Protein AF-A0A4Y5SVW3-F1 (afdb_monomer_lite)

Secondary structure (DSSP, 8-state):
--S-HHHHHHHHHHT-S-S---EEE--TTS-EEEEEETTTEEEEEEHHHHTTT--TTS--EEEETTS-TT--TTT-TT---HHHHHHHHTSTTPPB-SS--TTSS-B-HHHHHHHHHHHTT------EEHHHH-S-GGGS-HHHHHHHHTSTTTTT-SSHHHHHHHTGGG-EE--HHHHHHTS-EEEEE-

Organism: NCBI:txid2560053

Foldseek 3Di:
DDDAVVLVLVCQFLVHPASFAWQWFADPVAIKTFFQDQVQGTAMDHPCVVCPPPDQSNDFDKDFPVQDPPDDCVPCVHPRGQLVCCSPVPLGRFHDDLQQDPPPSGDHRQRSSQVSCVSSVHHLAFFDFQCVSPVDLVSRDPVNNVSQCPHPQNPPPPDSRRSCVPPRSRRGHGDPCSSVVSVRIDIPGD

Sequence (190 aa):
MTVNDSDEMVKRTLSLQWASVGILRPSSGGPRVVFVDMDSGVTEDMLDAYIEGLSRDEYAVYRPIHLNPNYNPNTDVMTAGPMAKFALSIVYGAPQDTQFLFGNGAFYSAELAYESALNAGIVLGSPVRLVTLLNSPQNLDPQFRQLLEAHRYCEYEVSFDSCWEGQVENLSIVTTDSLISSGALAKVYP

Radius of gyration: 17.11 Å; chains: 1; bounding box: 45×32×48 Å

Structure (mmCIF, N/CA/C/O backbone):
data_AF-A0A4Y5SVW3-F1
#
_entry.id   AF-A0A4Y5SVW3-F1
#
loop_
_atom_site.group_PDB
_atom_site.id
_atom_site.type_symbol
_atom_site.label_atom_id
_atom_site.label_alt_id
_atom_site.label_comp_id
_atom_site.label_asym_id
_atom_site.label_entity_id
_atom_site.label_seq_id
_atom_site.pdbx_PDB_ins_code
_atom_site.Cartn_x
_atom_site.Cartn_y
_atom_site.Cartn_z
_atom_site.occupancy
_atom_site.B_iso_or_equiv
_atom_site.auth_seq_id
_atom_site.auth_comp_id
_atom_site.auth_asym_id
_atom_site.auth_atom_id
_atom_site.pdbx_PDB_model_num
ATOM 1 N N . MET A 1 1 ? 14.551 -10.995 7.759 1.00 37.69 1 MET A N 1
ATOM 2 C CA . MET A 1 1 ? 13.661 -9.936 8.290 1.00 37.69 1 MET A CA 1
ATOM 3 C C . MET A 1 1 ? 12.258 -10.291 7.823 1.00 37.69 1 MET A C 1
ATOM 5 O O . MET A 1 1 ? 12.075 -10.441 6.627 1.00 37.69 1 MET A O 1
ATOM 9 N N . THR A 1 2 ? 11.333 -10.616 8.727 1.00 44.62 2 THR A N 1
ATOM 10 C CA . THR A 1 2 ? 9.963 -11.019 8.359 1.00 44.62 2 THR A CA 1
ATOM 11 C C . THR A 1 2 ? 9.194 -9.827 7.796 1.00 44.62 2 THR A C 1
ATOM 13 O O . THR A 1 2 ? 9.423 -8.696 8.222 1.00 44.62 2 THR A O 1
ATOM 16 N N . VAL A 1 3 ? 8.296 -10.083 6.838 1.00 57.09 3 VAL A N 1
ATOM 17 C CA . VAL A 1 3 ? 7.262 -9.127 6.409 1.00 57.09 3 VAL A CA 1
ATOM 18 C C . VAL A 1 3 ? 6.667 -8.466 7.653 1.00 57.09 3 VAL A C 1
ATOM 20 O O . VAL A 1 3 ? 6.369 -9.164 8.619 1.00 57.09 3 VAL A O 1
ATOM 23 N N . ASN A 1 4 ? 6.556 -7.136 7.628 1.00 72.75 4 ASN A N 1
ATOM 24 C CA . ASN A 1 4 ? 6.036 -6.313 8.717 1.00 72.75 4 ASN A CA 1
ATOM 25 C C . ASN A 1 4 ? 4.799 -6.984 9.350 1.00 72.75 4 ASN A C 1
ATOM 27 O O . ASN A 1 4 ? 3.800 -7.204 8.662 1.00 72.75 4 ASN A O 1
ATOM 31 N N . ASP A 1 5 ? 4.860 -7.317 10.645 1.00 80.88 5 ASP A N 1
ATOM 32 C CA . ASP A 1 5 ? 3.780 -8.031 11.348 1.00 80.88 5 ASP A CA 1
ATOM 33 C C . ASP A 1 5 ? 2.434 -7.294 11.214 1.00 80.88 5 ASP A C 1
ATOM 35 O O . ASP A 1 5 ? 1.369 -7.920 11.170 1.00 80.88 5 ASP A O 1
ATOM 39 N N . SER A 1 6 ? 2.486 -5.964 11.073 1.00 81.75 6 SER A N 1
ATOM 40 C CA . SER A 1 6 ? 1.318 -5.116 10.826 1.00 81.75 6 SER A CA 1
ATOM 41 C C . SER A 1 6 ? 0.678 -5.393 9.461 1.00 81.75 6 SER A C 1
ATOM 43 O O . SER A 1 6 ? -0.544 -5.476 9.364 1.00 81.75 6 SER A O 1
ATOM 45 N N . ASP A 1 7 ? 1.478 -5.577 8.409 1.00 88.50 7 ASP A N 1
ATOM 46 C CA . ASP A 1 7 ? 0.988 -5.883 7.059 1.00 88.50 7 ASP A CA 1
ATOM 47 C C . ASP A 1 7 ? 0.361 -7.291 7.006 1.00 88.50 7 ASP A C 1
ATOM 49 O O . ASP A 1 7 ? -0.694 -7.494 6.402 1.00 88.50 7 ASP A O 1
ATOM 53 N N . GLU A 1 8 ? 0.953 -8.274 7.694 1.00 89.94 8 GLU A N 1
ATOM 54 C CA . GLU A 1 8 ? 0.377 -9.624 7.804 1.00 89.94 8 GLU A CA 1
ATOM 55 C C . GLU A 1 8 ? -0.936 -9.634 8.600 1.00 89.94 8 GLU A C 1
ATOM 57 O O . GLU A 1 8 ? -1.880 -10.357 8.271 1.00 89.94 8 GLU A O 1
ATOM 62 N N . MET A 1 9 ? -1.035 -8.807 9.638 1.00 89.56 9 MET A N 1
ATOM 63 C CA . MET A 1 9 ? -2.283 -8.584 10.366 1.00 89.56 9 MET A CA 1
ATOM 64 C C . MET A 1 9 ? -3.365 -7.972 9.460 1.00 89.56 9 MET A C 1
ATOM 66 O O . MET A 1 9 ? -4.505 -8.452 9.460 1.00 89.56 9 MET A O 1
ATOM 70 N N . VAL A 1 10 ? -3.023 -6.960 8.653 1.00 90.31 10 VAL A N 1
ATOM 71 C CA . VAL A 1 10 ? -3.938 -6.362 7.665 1.00 90.31 10 VAL A CA 1
ATOM 72 C C . VAL A 1 10 ? -4.395 -7.414 6.654 1.00 90.31 10 VAL A C 1
ATOM 74 O O . VAL A 1 10 ? -5.595 -7.536 6.402 1.00 90.31 10 VAL A O 1
ATOM 77 N N . LYS A 1 11 ? -3.472 -8.235 6.136 1.00 92.25 11 LYS A N 1
ATOM 78 C CA . LYS A 1 11 ? -3.785 -9.341 5.220 1.00 92.25 11 LYS A CA 1
ATOM 79 C C . LYS A 1 11 ? -4.830 -10.286 5.790 1.00 92.25 11 LYS A C 1
ATOM 81 O O . LYS A 1 11 ? -5.829 -10.552 5.127 1.00 92.25 11 LYS A O 1
ATOM 86 N N . ARG A 1 12 ? -4.607 -10.797 7.006 1.00 90.81 12 ARG A N 1
ATOM 87 C CA . ARG A 1 12 ? -5.532 -11.737 7.658 1.00 90.81 12 ARG A CA 1
ATOM 88 C C . ARG A 1 12 ? -6.898 -11.106 7.886 1.00 90.81 12 ARG A C 1
ATOM 90 O O . ARG A 1 12 ? -7.911 -11.733 7.595 1.00 90.81 12 ARG A O 1
ATOM 97 N N . THR A 1 13 ? -6.916 -9.866 8.369 1.00 89.50 13 THR A N 1
ATOM 98 C CA . THR A 1 13 ? -8.156 -9.165 8.713 1.00 89.50 13 THR A CA 1
ATOM 99 C C . THR A 1 13 ? -9.001 -8.871 7.480 1.00 89.50 13 THR A C 1
ATOM 101 O O . THR A 1 13 ? -10.199 -9.133 7.470 1.00 89.50 13 THR A O 1
ATOM 104 N N . LEU A 1 14 ? -8.374 -8.363 6.420 1.00 91.44 14 LEU A N 1
ATOM 105 C CA . LEU A 1 14 ? -9.060 -7.950 5.195 1.00 91.44 14 LEU A CA 1
ATOM 106 C C . LEU A 1 14 ? -9.125 -9.070 4.144 1.00 91.44 14 LEU A C 1
ATOM 108 O O . LEU A 1 14 ? -9.574 -8.830 3.027 1.00 91.44 14 LEU A O 1
ATOM 112 N N . SER A 1 15 ? -8.694 -10.288 4.496 1.00 90.94 15 SER A N 1
ATOM 113 C CA . SER A 1 15 ? -8.633 -11.457 3.604 1.00 90.94 15 SER A CA 1
ATOM 114 C C . SER A 1 15 ? -7.882 -11.192 2.290 1.00 90.94 15 SER A C 1
ATOM 116 O O . SER A 1 15 ? -8.300 -11.657 1.231 1.00 90.94 15 SER A O 1
ATOM 118 N N . LEU A 1 16 ? -6.776 -10.443 2.357 1.00 92.62 16 LEU A N 1
ATOM 119 C CA . LEU A 1 16 ? -5.998 -10.056 1.176 1.00 92.62 16 LEU A CA 1
ATOM 120 C C . LEU A 1 16 ? -5.140 -11.213 0.661 1.00 92.62 16 LEU A C 1
ATOM 122 O O . LEU A 1 16 ? -4.673 -12.062 1.429 1.00 92.62 16 LEU A O 1
ATOM 126 N N . GLN A 1 17 ? -4.836 -11.197 -0.636 1.00 92.69 17 GLN A N 1
ATOM 127 C CA . GLN A 1 17 ? -3.879 -12.147 -1.202 1.00 92.69 17 GLN A CA 1
ATOM 128 C C . GLN A 1 17 ? -2.439 -11.840 -0.755 1.00 92.69 17 GLN A C 1
ATOM 130 O O . GLN A 1 17 ? -1.682 -12.751 -0.407 1.00 92.69 17 GLN A O 1
ATOM 135 N N . TRP A 1 18 ? -2.059 -10.560 -0.745 1.00 93.94 18 TRP A N 1
ATOM 136 C CA . TRP A 1 18 ? -0.695 -10.100 -0.465 1.00 93.94 18 TRP A CA 1
ATOM 137 C C . TRP A 1 18 ? -0.666 -9.199 0.766 1.00 93.94 18 TRP A C 1
ATOM 139 O O . TRP A 1 18 ? -1.505 -8.309 0.887 1.00 93.94 18 TRP A O 1
ATOM 149 N N . ALA A 1 19 ? 0.306 -9.412 1.657 1.00 92.88 19 ALA A N 1
ATOM 150 C CA . ALA A 1 19 ? 0.413 -8.647 2.899 1.00 92.88 19 ALA A CA 1
ATOM 151 C C . ALA A 1 19 ? 0.985 -7.257 2.674 1.00 92.88 19 ALA A C 1
ATOM 153 O O . ALA A 1 19 ? 0.387 -6.264 3.070 1.00 92.88 19 ALA A O 1
ATOM 154 N N . SER A 1 20 ? 2.126 -7.202 1.999 1.00 94.06 20 SER A N 1
ATOM 155 C CA . SER A 1 20 ? 2.888 -5.978 1.815 1.00 94.06 20 SER A CA 1
ATOM 156 C C . SER A 1 20 ? 3.165 -5.733 0.339 1.00 94.06 20 SER A C 1
ATOM 158 O O . SER A 1 20 ? 3.044 -6.625 -0.508 1.00 94.06 20 SER A O 1
ATOM 160 N N . VAL A 1 21 ? 3.544 -4.501 0.032 1.00 95.88 21 VAL A N 1
ATOM 161 C CA . VAL A 1 21 ? 3.973 -4.078 -1.296 1.00 95.88 21 VAL A CA 1
ATOM 162 C C . VAL A 1 21 ? 5.123 -3.090 -1.162 1.00 95.88 21 VAL A C 1
ATOM 164 O O . VAL A 1 21 ? 5.135 -2.231 -0.283 1.00 95.88 21 VAL A O 1
ATOM 167 N N . GLY A 1 22 ? 6.085 -3.212 -2.072 1.00 96.31 22 GLY A N 1
ATOM 168 C CA . GLY A 1 22 ? 7.194 -2.284 -2.220 1.00 96.31 22 GLY A CA 1
ATOM 169 C C . GLY A 1 22 ? 7.396 -1.883 -3.679 1.00 96.31 22 GLY A C 1
ATOM 170 O O . GLY A 1 22 ? 6.903 -2.526 -4.610 1.00 96.31 22 GLY A O 1
ATOM 171 N N . ILE A 1 23 ? 8.132 -0.797 -3.886 1.00 96.94 23 ILE A N 1
ATOM 172 C CA . ILE A 1 23 ? 8.411 -0.219 -5.198 1.00 96.94 23 ILE A CA 1
ATOM 173 C C . ILE A 1 23 ? 9.804 -0.654 -5.638 1.00 96.94 23 ILE A C 1
ATOM 175 O O . ILE A 1 23 ? 10.815 -0.238 -5.070 1.00 96.94 23 ILE A O 1
ATOM 179 N N . LEU A 1 24 ? 9.857 -1.480 -6.681 1.00 94.69 24 LEU A N 1
ATOM 180 C CA . LEU A 1 24 ? 11.109 -1.955 -7.258 1.00 94.69 24 LEU A CA 1
ATOM 181 C C . LEU A 1 24 ? 11.799 -0.847 -8.067 1.00 94.69 24 LEU A C 1
ATOM 183 O O . LEU A 1 24 ? 11.176 -0.218 -8.926 1.00 94.69 24 LEU A O 1
ATOM 187 N N . ARG A 1 25 ? 13.106 -0.666 -7.859 1.00 91.94 25 ARG A N 1
ATOM 188 C CA . ARG A 1 25 ? 13.953 0.241 -8.645 1.00 91.94 25 ARG A CA 1
ATOM 189 C C . ARG A 1 25 ? 15.292 -0.401 -9.032 1.00 91.94 25 ARG A C 1
ATOM 191 O O . ARG A 1 25 ? 15.826 -1.215 -8.274 1.00 91.94 25 ARG A O 1
ATOM 198 N N . PRO A 1 26 ? 15.896 -0.005 -10.165 1.00 88.88 26 PRO A N 1
ATOM 199 C CA . PRO A 1 26 ? 17.279 -0.363 -10.469 1.00 88.88 26 PRO A CA 1
ATOM 200 C C . PRO A 1 26 ? 18.270 0.367 -9.539 1.00 88.88 26 PRO A C 1
ATOM 202 O O . PRO A 1 26 ? 17.999 1.470 -9.054 1.00 88.88 26 PRO A O 1
ATOM 205 N N . SER A 1 27 ? 19.431 -0.246 -9.290 1.00 86.69 27 SER A N 1
ATOM 206 C CA . SER A 1 27 ? 20.571 0.340 -8.566 1.00 86.69 27 SER A CA 1
ATOM 207 C C . SER A 1 27 ? 21.890 -0.274 -9.052 1.00 86.69 27 SER A C 1
ATOM 209 O O . SER A 1 27 ? 21.895 -1.376 -9.598 1.00 86.69 27 SER A O 1
ATOM 211 N N . SER A 1 28 ? 23.025 0.393 -8.815 1.00 77.75 28 SER A N 1
ATOM 212 C CA . SER A 1 28 ? 24.353 -0.070 -9.267 1.00 77.75 28 SER A CA 1
ATOM 213 C C . SER A 1 28 ? 24.839 -1.356 -8.587 1.00 77.75 28 SER A C 1
ATOM 215 O O . SER A 1 28 ? 25.730 -2.014 -9.112 1.00 77.75 28 SER A O 1
ATOM 217 N N . GLY A 1 29 ? 24.265 -1.712 -7.434 1.00 81.31 29 GLY A N 1
ATOM 218 C CA . GLY A 1 29 ? 24.563 -2.941 -6.689 1.00 81.31 29 GLY A CA 1
ATOM 219 C C . GLY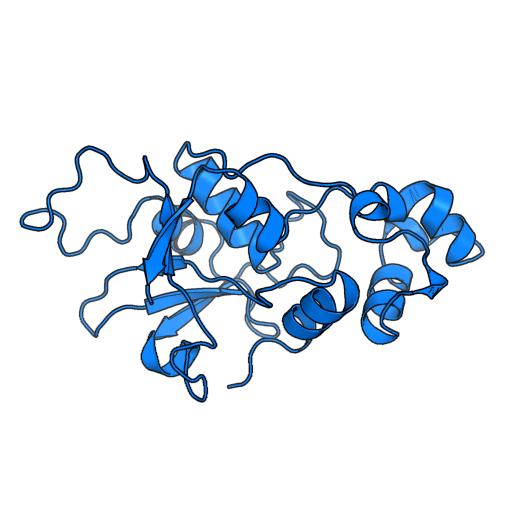 A 1 29 ? 23.554 -4.076 -6.891 1.00 81.31 29 GLY A C 1
ATOM 220 O O . GLY A 1 29 ? 23.695 -5.103 -6.241 1.00 81.31 29 GLY A O 1
ATOM 221 N N . GLY A 1 30 ? 22.543 -3.895 -7.750 1.00 85.88 30 GLY A N 1
ATOM 222 C CA . GLY A 1 30 ? 21.397 -4.802 -7.905 1.00 85.88 30 GLY A CA 1
ATOM 223 C C . GLY A 1 30 ? 20.057 -4.096 -7.650 1.00 85.88 30 GLY A C 1
ATOM 224 O O . GLY A 1 30 ? 20.044 -2.939 -7.226 1.00 85.88 30 GLY A O 1
ATOM 225 N N . PRO A 1 31 ? 18.913 -4.731 -7.951 1.00 92.06 31 PRO A N 1
ATOM 226 C CA . PRO A 1 31 ? 17.608 -4.119 -7.719 1.00 92.06 31 PRO A CA 1
ATOM 227 C C . PRO A 1 31 ? 17.368 -3.867 -6.226 1.00 92.06 31 PRO A C 1
ATOM 229 O O . PRO A 1 31 ? 17.759 -4.666 -5.375 1.00 92.06 31 PRO A O 1
ATOM 232 N N . ARG A 1 32 ? 16.702 -2.753 -5.918 1.00 94.88 32 ARG A N 1
ATOM 233 C CA . ARG A 1 32 ? 16.292 -2.388 -4.557 1.00 94.88 32 ARG A CA 1
ATOM 234 C C . ARG A 1 32 ? 14.790 -2.197 -4.488 1.00 94.88 32 ARG A C 1
ATOM 236 O O . ARG A 1 32 ? 14.162 -1.864 -5.495 1.00 94.88 32 ARG A O 1
ATOM 243 N N . VAL A 1 33 ? 14.237 -2.392 -3.304 1.00 96.50 33 VAL A N 1
ATOM 244 C CA . VAL A 1 33 ? 12.820 -2.201 -3.018 1.00 96.50 33 VAL A CA 1
ATOM 245 C C . VAL A 1 33 ? 12.690 -1.056 -2.031 1.00 96.50 33 VAL A C 1
ATOM 247 O O . VAL A 1 33 ? 13.356 -1.057 -1.000 1.00 96.50 33 VAL A O 1
ATOM 250 N N . VAL A 1 34 ? 11.855 -0.076 -2.368 1.00 97.12 34 VAL A N 1
ATOM 251 C CA . VAL A 1 34 ? 11.442 0.994 -1.454 1.00 97.12 34 VAL A CA 1
ATOM 252 C C . VAL A 1 34 ? 10.128 0.570 -0.806 1.00 97.12 34 VAL A C 1
ATOM 254 O O . VAL A 1 34 ? 9.188 0.229 -1.523 1.00 97.12 34 VAL A O 1
ATOM 257 N N . PHE A 1 35 ? 10.060 0.545 0.518 1.00 96.81 35 PHE A N 1
ATOM 258 C CA . PHE A 1 35 ? 8.924 0.004 1.271 1.00 96.81 35 PHE A CA 1
ATOM 259 C C . PHE A 1 35 ? 8.743 0.746 2.597 1.00 96.81 35 PHE A C 1
ATOM 261 O O . PHE A 1 35 ? 9.553 1.603 2.948 1.00 96.81 35 PHE A O 1
ATOM 268 N N . VAL A 1 36 ? 7.672 0.422 3.321 1.00 96.50 36 VAL A N 1
ATOM 269 C CA . VAL A 1 36 ? 7.418 0.939 4.669 1.00 96.50 36 VAL A CA 1
ATOM 270 C C . VAL A 1 36 ? 7.843 -0.104 5.700 1.00 96.50 36 VAL A C 1
ATOM 272 O O . VAL A 1 36 ? 7.251 -1.179 5.789 1.00 96.50 36 VAL A O 1
ATOM 275 N N . ASP A 1 37 ? 8.858 0.231 6.484 1.00 93.25 37 ASP A N 1
ATOM 276 C CA . ASP A 1 37 ? 9.315 -0.520 7.650 1.00 93.25 37 ASP A CA 1
ATOM 277 C C . ASP A 1 37 ? 8.639 -0.014 8.935 1.00 93.25 37 ASP A C 1
ATOM 279 O O . ASP A 1 37 ? 8.297 1.168 9.028 1.00 93.25 37 ASP A O 1
ATOM 283 N N . MET A 1 38 ? 8.463 -0.886 9.936 1.00 89.00 38 MET A N 1
ATOM 284 C CA . MET A 1 38 ? 7.831 -0.491 11.205 1.00 89.00 38 MET A CA 1
ATOM 285 C C . MET A 1 38 ? 8.662 0.517 11.991 1.00 89.00 38 MET A C 1
ATOM 287 O O . MET A 1 38 ? 8.126 1.480 12.538 1.00 89.00 38 MET A O 1
ATOM 291 N N . ASP A 1 39 ? 9.972 0.290 12.050 1.00 89.75 39 ASP A N 1
ATOM 292 C CA . ASP A 1 39 ? 10.869 1.066 12.901 1.00 89.75 39 ASP A CA 1
ATOM 293 C C . ASP A 1 39 ? 11.405 2.294 12.160 1.00 89.75 39 ASP A C 1
ATOM 295 O O . ASP A 1 39 ? 11.553 3.376 12.730 1.00 89.75 39 ASP A O 1
ATOM 299 N N . SER A 1 40 ? 11.695 2.125 10.871 1.00 92.00 40 SER A N 1
ATOM 300 C CA . SER A 1 40 ? 12.380 3.123 10.047 1.00 92.00 40 SER A CA 1
ATOM 301 C C . SER A 1 40 ? 11.435 3.947 9.170 1.00 92.00 40 SER A C 1
ATOM 303 O O . SER A 1 40 ? 11.875 4.927 8.567 1.00 92.00 40 SER A O 1
ATOM 305 N N . GLY A 1 41 ? 10.159 3.560 9.066 1.00 95.31 41 GLY A N 1
ATOM 306 C CA . GLY A 1 41 ? 9.219 4.166 8.129 1.00 95.31 41 GLY A CA 1
ATOM 307 C C . GLY A 1 41 ? 9.584 3.868 6.671 1.00 95.31 41 GLY A C 1
ATOM 308 O O . GLY A 1 41 ? 10.061 2.782 6.343 1.00 95.31 41 GLY A O 1
ATOM 309 N N . VAL A 1 42 ? 9.366 4.822 5.766 1.00 97.44 42 VAL A N 1
ATOM 310 C CA . VAL A 1 42 ? 9.718 4.681 4.346 1.00 97.44 42 VAL A CA 1
ATOM 311 C C . VAL A 1 42 ? 11.235 4.539 4.194 1.00 97.44 42 VAL A C 1
ATOM 313 O O . VAL A 1 42 ? 11.988 5.486 4.419 1.00 97.44 42 VAL A O 1
ATOM 316 N N . THR A 1 43 ? 11.685 3.366 3.759 1.00 96.56 43 THR A N 1
ATOM 317 C CA . THR A 1 43 ? 13.102 3.002 3.646 1.00 96.56 43 THR A CA 1
ATOM 318 C C . THR A 1 43 ? 13.366 2.174 2.384 1.00 96.56 43 THR A C 1
ATOM 320 O O . THR A 1 43 ? 12.463 1.936 1.579 1.00 96.56 43 THR A O 1
ATOM 323 N N . GLU A 1 44 ? 14.614 1.750 2.171 1.00 95.69 44 GLU A N 1
ATOM 324 C CA . GLU A 1 44 ? 14.980 0.870 1.061 1.00 95.69 44 GLU A CA 1
ATOM 325 C C . GLU A 1 44 ? 15.969 -0.238 1.432 1.00 95.69 44 GLU A C 1
ATOM 327 O O . GLU A 1 44 ? 16.949 -0.022 2.147 1.00 95.69 44 GLU A O 1
ATOM 332 N N . ASP A 1 45 ? 15.800 -1.405 0.812 1.00 95.12 45 ASP A N 1
ATOM 333 C CA . ASP A 1 45 ? 16.741 -2.521 0.931 1.00 95.12 45 ASP A CA 1
ATOM 334 C C . ASP A 1 45 ? 17.007 -3.191 -0.426 1.00 95.12 45 ASP A C 1
ATOM 336 O O . ASP A 1 45 ? 16.343 -2.914 -1.430 1.00 95.12 45 ASP A O 1
ATOM 340 N N . MET A 1 46 ? 18.037 -4.029 -0.487 1.00 95.25 46 MET A N 1
ATOM 341 C CA . MET A 1 46 ? 18.305 -4.926 -1.606 1.00 95.25 46 MET A CA 1
ATOM 342 C C . MET A 1 46 ? 17.129 -5.882 -1.801 1.00 95.25 46 MET A C 1
ATOM 344 O O . MET A 1 46 ? 16.589 -6.399 -0.827 1.00 95.25 46 MET A O 1
ATOM 348 N N . LEU A 1 47 ? 16.759 -6.159 -3.058 1.00 94.31 47 LEU A N 1
ATOM 349 C CA . LEU A 1 47 ? 15.654 -7.075 -3.360 1.00 94.31 47 LEU A CA 1
ATOM 350 C C . LEU A 1 47 ? 15.828 -8.424 -2.653 1.00 94.31 47 LEU A C 1
ATOM 352 O O . LEU A 1 47 ? 14.880 -8.897 -2.044 1.00 94.31 47 LEU A O 1
ATOM 356 N N . ASP A 1 48 ? 17.036 -8.992 -2.696 1.00 93.19 48 ASP A N 1
ATOM 357 C CA . ASP A 1 48 ? 17.337 -10.299 -2.099 1.00 93.19 48 ASP A CA 1
ATOM 358 C C . ASP A 1 48 ? 17.121 -10.321 -0.579 1.00 93.19 48 ASP A C 1
ATOM 360 O O . ASP A 1 48 ? 16.704 -11.342 -0.042 1.00 93.19 48 ASP A O 1
ATOM 364 N N . ALA A 1 49 ? 17.371 -9.198 0.103 1.00 93.19 49 ALA A N 1
ATOM 365 C CA . ALA A 1 49 ? 17.105 -9.055 1.532 1.00 93.19 49 ALA A CA 1
ATOM 366 C C . ALA A 1 49 ? 15.604 -8.866 1.803 1.00 93.19 49 ALA A C 1
ATOM 368 O O . ALA A 1 49 ? 15.055 -9.489 2.708 1.00 93.19 49 ALA A O 1
ATOM 369 N N . TYR A 1 50 ? 14.921 -8.068 0.975 1.00 92.38 50 TYR A N 1
ATOM 370 C CA . TYR A 1 50 ? 13.483 -7.810 1.102 1.00 92.38 50 TYR A CA 1
ATOM 371 C C . TYR A 1 50 ? 12.624 -9.073 0.918 1.00 92.38 50 TYR A C 1
ATOM 373 O O . TYR A 1 50 ? 11.586 -9.206 1.558 1.00 92.38 50 TYR A O 1
ATOM 381 N N . ILE A 1 51 ? 13.048 -10.005 0.057 1.00 92.50 51 ILE A N 1
ATOM 382 C CA . ILE A 1 51 ? 12.338 -11.275 -0.190 1.00 92.50 51 ILE A CA 1
ATOM 383 C C . ILE A 1 51 ? 12.960 -12.469 0.544 1.00 92.50 51 ILE A C 1
ATOM 385 O O . ILE A 1 51 ? 12.604 -13.616 0.264 1.00 92.50 51 ILE A O 1
ATOM 389 N N . GLU A 1 52 ? 13.918 -12.234 1.441 1.00 92.62 52 GLU A N 1
ATOM 390 C CA . GLU A 1 52 ? 14.617 -13.306 2.144 1.00 92.62 52 GLU A CA 1
ATOM 391 C C . GLU A 1 52 ? 13.622 -14.207 2.895 1.00 92.62 52 GLU A C 1
ATOM 393 O O . GLU A 1 52 ? 12.821 -13.748 3.707 1.00 92.62 52 GLU A O 1
ATOM 398 N N . GLY A 1 53 ? 13.692 -15.515 2.636 1.00 89.81 53 GLY A N 1
ATOM 399 C CA . GLY A 1 53 ? 12.821 -16.510 3.265 1.00 89.81 53 GLY A CA 1
ATOM 400 C C . GLY A 1 53 ? 11.501 -16.774 2.537 1.00 89.81 53 GLY A C 1
ATOM 401 O O . GLY A 1 53 ? 10.843 -17.749 2.886 1.00 89.81 53 GLY A O 1
ATOM 402 N N . LEU A 1 54 ? 11.154 -15.988 1.511 1.00 91.19 54 LEU A N 1
ATOM 403 C CA . LEU A 1 54 ? 9.980 -16.229 0.669 1.00 91.19 54 LEU A CA 1
ATOM 404 C C . LEU A 1 54 ? 10.297 -17.220 -0.462 1.00 91.19 54 LEU A C 1
ATOM 406 O O . LEU A 1 54 ? 11.323 -17.115 -1.145 1.00 91.19 54 LEU A O 1
ATOM 410 N N . SER A 1 55 ? 9.393 -18.164 -0.718 1.00 90.75 55 SER A N 1
ATOM 411 C CA . SER A 1 55 ? 9.404 -18.977 -1.935 1.00 90.75 55 SER A CA 1
ATOM 412 C C . SER A 1 55 ? 8.853 -18.200 -3.138 1.00 90.75 55 SER A C 1
ATOM 414 O O . SER A 1 55 ? 8.282 -17.117 -3.026 1.00 90.75 55 SER A O 1
ATOM 416 N N . ARG A 1 56 ? 9.047 -18.733 -4.354 1.00 87.88 56 ARG A N 1
ATOM 417 C CA . ARG A 1 56 ? 8.674 -18.042 -5.609 1.00 87.88 56 ARG A CA 1
ATOM 418 C C . ARG A 1 56 ? 7.183 -17.730 -5.749 1.00 87.88 56 ARG A C 1
ATOM 420 O O . ARG A 1 56 ? 6.822 -16.858 -6.528 1.00 87.88 56 ARG A O 1
ATOM 427 N N . ASP A 1 57 ? 6.334 -18.487 -5.077 1.00 91.00 57 ASP A N 1
ATOM 428 C CA . ASP A 1 57 ? 4.882 -18.327 -5.038 1.00 91.00 57 ASP A CA 1
ATOM 429 C C . ASP A 1 57 ? 4.410 -17.373 -3.929 1.00 91.00 57 ASP A C 1
ATOM 431 O O . ASP A 1 57 ? 3.250 -16.962 -3.936 1.00 91.00 57 ASP A O 1
ATOM 435 N N . GLU A 1 58 ? 5.311 -16.953 -3.040 1.00 92.19 58 GLU A N 1
ATOM 436 C CA . GLU A 1 58 ? 5.033 -16.047 -1.920 1.00 92.19 58 GLU A CA 1
ATOM 437 C C . GLU A 1 58 ? 5.327 -14.573 -2.242 1.00 92.19 58 GLU A C 1
ATOM 439 O O . GLU A 1 58 ? 5.096 -13.696 -1.413 1.00 92.19 58 GLU A O 1
ATOM 444 N N . TYR A 1 59 ? 5.763 -14.269 -3.468 1.00 94.56 59 TYR A N 1
ATOM 445 C CA . TYR A 1 59 ? 5.850 -12.900 -3.972 1.00 94.56 59 TYR A CA 1
ATOM 446 C C . TYR A 1 59 ? 5.478 -12.812 -5.451 1.00 94.56 59 TYR A C 1
ATOM 448 O O . TYR A 1 59 ? 5.483 -13.792 -6.193 1.00 94.56 59 TYR A O 1
ATOM 456 N N . ALA A 1 60 ? 5.147 -11.602 -5.891 1.00 96.31 60 ALA A N 1
ATOM 457 C CA . ALA A 1 60 ? 4.840 -11.288 -7.276 1.00 96.31 60 ALA A CA 1
ATOM 458 C C . ALA A 1 60 ? 5.300 -9.865 -7.602 1.00 96.31 60 ALA A C 1
ATOM 460 O O . ALA A 1 60 ? 5.357 -9.002 -6.729 1.00 96.31 60 ALA A O 1
ATOM 461 N N . VAL A 1 61 ? 5.606 -9.605 -8.872 1.00 95.56 61 VAL A N 1
ATOM 462 C CA . VAL A 1 61 ? 5.927 -8.265 -9.369 1.00 95.56 61 VAL A CA 1
ATOM 463 C C . VAL A 1 61 ? 4.847 -7.846 -10.346 1.00 95.56 61 VAL A C 1
ATOM 465 O O . VAL A 1 61 ? 4.512 -8.573 -11.283 1.00 95.56 61 VAL A O 1
ATOM 468 N N . TYR A 1 62 ? 4.339 -6.638 -10.143 1.00 95.56 62 TYR A N 1
ATOM 469 C CA . TYR A 1 62 ? 3.376 -5.993 -11.018 1.00 95.56 62 TYR A CA 1
ATOM 470 C C . TYR A 1 62 ? 3.986 -4.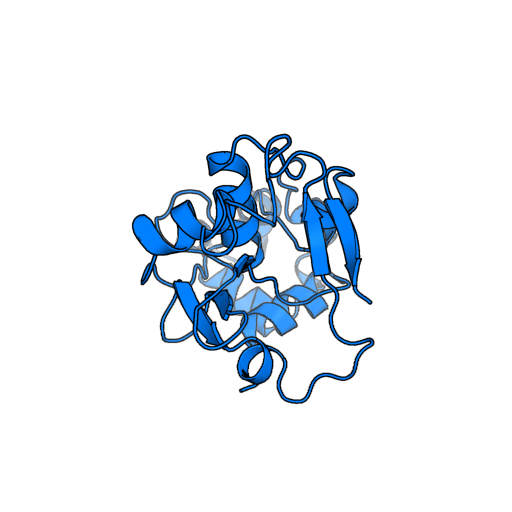719 -11.594 1.00 95.56 62 TYR A C 1
ATOM 472 O O . TYR A 1 62 ? 4.776 -4.034 -10.944 1.00 95.56 62 TYR A O 1
ATOM 480 N N . ARG A 1 63 ? 3.623 -4.396 -12.832 1.00 93.00 63 ARG A N 1
ATOM 481 C CA . ARG A 1 63 ? 4.049 -3.186 -13.530 1.00 93.00 63 ARG A CA 1
ATOM 482 C C . ARG A 1 63 ? 2.823 -2.373 -13.939 1.00 93.00 63 ARG A C 1
ATOM 484 O O . ARG A 1 63 ? 1.957 -2.923 -14.620 1.00 93.00 63 ARG A O 1
ATOM 491 N N . PRO A 1 64 ? 2.759 -1.073 -13.612 1.00 92.50 64 PRO A N 1
ATOM 492 C CA . PRO A 1 64 ? 1.733 -0.205 -14.165 1.00 92.50 64 PRO A CA 1
ATOM 493 C C . PRO A 1 64 ? 1.835 -0.113 -15.689 1.00 92.50 64 PRO A C 1
ATOM 495 O O . PRO A 1 64 ? 2.916 0.132 -16.232 1.00 92.50 64 PRO A O 1
ATOM 498 N N . ILE A 1 65 ? 0.707 -0.289 -16.379 1.00 86.69 65 ILE A N 1
ATOM 499 C CA . ILE A 1 65 ? 0.647 -0.425 -17.848 1.00 86.69 65 ILE A CA 1
ATOM 500 C C . ILE A 1 65 ? 1.206 0.818 -18.567 1.00 86.69 65 ILE A C 1
ATOM 502 O O . ILE A 1 65 ? 1.789 0.709 -19.644 1.00 86.69 65 ILE A O 1
ATOM 506 N N . HIS A 1 66 ? 1.102 1.995 -17.945 1.00 79.69 66 HIS A N 1
ATOM 507 C CA . HIS A 1 66 ? 1.541 3.274 -18.511 1.00 79.69 66 HIS A CA 1
ATOM 508 C C . HIS A 1 66 ? 2.714 3.915 -17.752 1.00 79.69 66 HIS A C 1
ATOM 510 O O . HIS A 1 66 ? 2.909 5.122 -17.854 1.00 79.69 66 HIS A O 1
ATOM 516 N N . LEU A 1 67 ? 3.507 3.129 -17.004 1.00 78.50 67 LEU A N 1
ATOM 517 C CA . LEU A 1 67 ? 4.527 3.662 -16.086 1.00 78.50 67 LEU A CA 1
ATOM 518 C C . LEU A 1 67 ? 5.534 4.615 -16.742 1.00 78.50 67 LEU A C 1
ATOM 520 O O . LEU A 1 67 ? 5.886 5.638 -16.165 1.00 78.50 67 LEU A O 1
ATOM 524 N N . ASN A 1 68 ? 6.023 4.266 -17.927 1.00 73.50 68 ASN A N 1
ATOM 525 C CA . ASN A 1 68 ? 6.860 5.148 -18.728 1.00 73.50 68 ASN A CA 1
ATOM 526 C C . ASN A 1 68 ? 6.819 4.673 -20.191 1.00 73.50 68 ASN A C 1
ATOM 528 O O . ASN A 1 68 ? 7.589 3.782 -20.558 1.00 73.50 68 ASN A O 1
ATOM 532 N N . PRO A 1 69 ? 5.929 5.229 -21.033 1.00 65.62 69 PRO A N 1
ATOM 533 C CA . PRO A 1 69 ? 5.781 4.790 -22.422 1.00 65.62 69 PRO A CA 1
ATOM 534 C C . PRO A 1 69 ? 7.032 5.050 -23.275 1.00 65.62 69 PRO A C 1
ATOM 536 O O . PRO A 1 69 ? 7.188 4.428 -24.320 1.00 65.62 69 PRO A O 1
ATOM 539 N N . ASN A 1 70 ? 7.931 5.929 -22.819 1.00 70.19 70 ASN A N 1
ATOM 540 C CA . ASN A 1 70 ? 9.165 6.290 -23.515 1.00 70.19 70 ASN A CA 1
ATOM 541 C C . ASN A 1 70 ? 10.413 5.639 -22.900 1.00 70.19 70 ASN A C 1
ATOM 543 O O . ASN A 1 70 ? 11.522 6.013 -23.270 1.00 70.19 70 ASN A O 1
ATOM 547 N N . TYR A 1 71 ? 10.252 4.701 -21.958 1.00 71.75 71 TYR A N 1
ATOM 548 C CA . TYR A 1 71 ? 11.386 4.036 -21.321 1.00 71.75 71 TYR A CA 1
ATOM 549 C C . TYR A 1 71 ? 12.216 3.277 -22.353 1.00 71.75 71 TYR A C 1
ATOM 551 O O . TYR A 1 71 ? 11.731 2.336 -22.988 1.00 71.75 71 TYR A O 1
ATOM 559 N N . ASN A 1 72 ? 13.484 3.652 -22.479 1.00 68.44 72 ASN A N 1
ATOM 560 C CA . ASN A 1 72 ? 14.442 2.939 -23.300 1.00 68.44 72 ASN A CA 1
ATOM 561 C C . ASN A 1 72 ? 15.466 2.244 -22.390 1.00 68.44 72 ASN A C 1
ATOM 563 O O . ASN A 1 72 ? 16.319 2.913 -21.802 1.00 68.44 72 ASN A O 1
ATOM 567 N N . PRO A 1 73 ? 15.454 0.901 -22.302 1.00 68.25 73 PRO A N 1
ATOM 568 C CA . PRO A 1 73 ? 16.352 0.166 -21.414 1.00 68.25 73 PRO A CA 1
ATOM 569 C C . PRO A 1 73 ? 17.836 0.368 -21.751 1.00 68.25 73 PRO A C 1
ATOM 571 O O . PRO A 1 73 ? 18.682 0.138 -20.897 1.00 68.25 73 PRO A O 1
ATOM 574 N N . ASN A 1 74 ? 18.168 0.819 -22.966 1.00 68.19 74 ASN A N 1
ATOM 575 C CA . ASN A 1 74 ? 19.549 1.059 -23.383 1.00 68.19 74 ASN A CA 1
ATOM 576 C C . ASN A 1 74 ? 20.077 2.442 -22.974 1.00 68.19 74 ASN A C 1
ATOM 578 O O . ASN A 1 74 ? 21.289 2.630 -22.924 1.00 68.19 74 ASN A O 1
ATOM 582 N N . THR A 1 75 ? 19.199 3.413 -22.706 1.00 71.94 75 THR A N 1
ATOM 583 C CA . THR A 1 75 ? 19.593 4.786 -22.332 1.00 71.94 75 THR A CA 1
ATOM 584 C C . THR A 1 75 ? 19.196 5.151 -20.906 1.00 71.94 75 THR A C 1
ATOM 586 O O . THR A 1 75 ? 19.867 5.963 -20.278 1.00 71.94 75 THR A O 1
ATOM 589 N N . ASP A 1 76 ? 18.166 4.504 -20.360 1.00 70.81 76 ASP A N 1
ATOM 590 C CA . ASP A 1 76 ? 17.541 4.867 -19.083 1.00 70.81 76 ASP A CA 1
ATOM 591 C C . ASP A 1 76 ? 17.889 3.877 -17.960 1.00 70.81 76 ASP A C 1
ATOM 593 O O . ASP A 1 76 ? 17.188 3.783 -16.947 1.00 70.81 76 ASP A O 1
ATOM 597 N N . VAL A 1 77 ? 18.989 3.139 -18.143 1.00 60.09 77 VAL A N 1
ATOM 598 C CA . VAL A 1 77 ? 19.410 1.956 -17.369 1.00 60.09 77 VAL A CA 1
ATOM 599 C C . VAL A 1 77 ? 19.531 2.202 -15.858 1.00 60.09 77 VAL A C 1
ATOM 601 O O . VAL A 1 77 ? 19.450 1.257 -15.080 1.00 60.09 77 VAL A O 1
ATOM 604 N N . MET A 1 78 ? 19.693 3.462 -15.435 1.00 64.50 78 MET A N 1
ATOM 605 C CA . MET A 1 78 ? 19.939 3.856 -14.037 1.00 64.50 78 MET A CA 1
ATOM 606 C C . MET A 1 78 ? 18.920 4.858 -13.481 1.00 64.50 78 MET A C 1
ATOM 608 O O . MET A 1 78 ? 19.137 5.443 -12.420 1.00 64.50 78 MET A O 1
ATOM 612 N N . THR A 1 79 ? 17.809 5.095 -14.181 1.00 73.44 79 THR A N 1
ATOM 613 C CA . THR A 1 79 ? 16.750 5.951 -13.634 1.00 73.44 79 THR A CA 1
ATOM 614 C C . THR A 1 79 ? 15.922 5.151 -12.629 1.00 73.44 79 THR A C 1
ATOM 616 O O . THR A 1 79 ? 15.470 4.051 -12.932 1.00 73.44 79 THR A O 1
ATOM 619 N N . ALA A 1 80 ? 15.702 5.692 -11.425 1.00 74.25 80 ALA A N 1
ATOM 620 C CA . ALA A 1 80 ? 14.930 5.009 -10.377 1.00 74.25 80 ALA A CA 1
ATOM 621 C C . ALA A 1 80 ? 13.481 4.680 -10.806 1.00 74.25 80 ALA A C 1
ATOM 623 O O . ALA A 1 80 ? 12.836 3.825 -10.210 1.00 74.25 80 ALA A O 1
ATOM 624 N N . GLY A 1 81 ? 12.979 5.337 -11.855 1.00 84.56 81 GLY A N 1
ATOM 625 C CA . GLY A 1 81 ? 11.582 5.300 -12.270 1.00 84.56 81 GLY A CA 1
ATOM 626 C C . GLY A 1 81 ? 10.752 6.372 -11.553 1.00 84.56 81 GLY A C 1
ATOM 627 O O . GLY A 1 81 ? 11.157 6.882 -10.505 1.00 84.56 81 GLY A O 1
ATOM 628 N N . PRO A 1 82 ? 9.597 6.761 -12.117 1.00 87.56 82 PRO A N 1
ATOM 629 C CA . PRO A 1 82 ? 8.816 7.879 -11.591 1.00 87.56 82 PRO A CA 1
ATOM 630 C C . PRO A 1 82 ? 8.219 7.583 -10.205 1.00 87.56 82 PRO A C 1
ATOM 632 O O . PRO A 1 82 ? 8.268 8.445 -9.333 1.00 87.56 82 PRO A O 1
ATOM 635 N N . MET A 1 83 ? 7.770 6.348 -9.954 1.00 92.56 83 MET A N 1
ATOM 636 C CA . MET A 1 83 ? 7.235 5.939 -8.647 1.00 92.56 83 MET A CA 1
ATOM 637 C C . MET A 1 83 ? 8.291 5.964 -7.533 1.00 92.56 83 MET A C 1
ATOM 639 O O . MET A 1 83 ? 8.038 6.495 -6.451 1.00 92.56 83 MET A O 1
ATOM 643 N N . ALA A 1 84 ? 9.489 5.425 -7.792 1.00 92.56 84 ALA A N 1
ATOM 644 C CA . ALA A 1 84 ? 10.559 5.405 -6.795 1.00 92.56 84 ALA A CA 1
ATOM 645 C C . ALA A 1 84 ? 11.156 6.800 -6.563 1.00 92.56 84 ALA A C 1
ATOM 647 O O . ALA A 1 84 ? 11.649 7.078 -5.475 1.00 92.56 84 ALA A O 1
ATOM 648 N N . LYS A 1 85 ? 11.096 7.702 -7.554 1.00 91.25 85 LYS A N 1
ATOM 649 C CA . LYS A 1 85 ? 11.547 9.089 -7.388 1.00 91.25 85 LYS A CA 1
ATOM 650 C C . LYS A 1 85 ? 10.743 9.821 -6.312 1.00 91.25 85 LYS A C 1
ATOM 652 O O . LYS A 1 85 ? 11.355 10.483 -5.481 1.00 91.25 85 LYS A O 1
ATOM 657 N N . PHE A 1 86 ? 9.415 9.682 -6.299 1.00 92.50 86 PHE A N 1
ATOM 658 C CA . PHE A 1 86 ? 8.585 10.216 -5.213 1.00 92.50 86 PHE A CA 1
ATOM 659 C C . PHE A 1 86 ? 9.002 9.620 -3.864 1.00 92.50 86 PHE A C 1
ATOM 661 O O . PHE A 1 86 ? 9.387 10.361 -2.959 1.00 92.50 86 PHE A O 1
ATOM 668 N N . ALA A 1 87 ? 9.027 8.286 -3.784 1.00 94.12 87 ALA A N 1
ATOM 669 C CA . ALA A 1 87 ? 9.323 7.564 -2.552 1.00 94.12 87 ALA A CA 1
ATOM 670 C C . ALA A 1 87 ? 10.689 7.948 -1.950 1.00 94.12 87 ALA A C 1
ATOM 672 O O . ALA A 1 87 ? 10.797 8.185 -0.754 1.00 94.12 87 ALA A O 1
ATOM 673 N N . LEU A 1 88 ? 11.723 8.084 -2.785 1.00 93.56 88 LEU A N 1
ATOM 674 C CA . LEU A 1 88 ? 13.088 8.365 -2.333 1.00 93.56 88 LEU A CA 1
ATOM 675 C C . LEU A 1 88 ? 13.415 9.847 -2.154 1.00 93.56 88 LEU A C 1
ATOM 677 O O . LEU A 1 88 ? 14.283 10.184 -1.358 1.00 93.56 88 LEU A O 1
ATOM 681 N N . SER A 1 89 ? 12.803 10.736 -2.940 1.00 92.88 89 SER A N 1
ATOM 682 C CA . SER A 1 89 ? 13.168 12.162 -2.923 1.00 92.88 89 SER A CA 1
ATOM 683 C C . SER A 1 89 ? 12.249 13.012 -2.055 1.00 92.88 89 SER A C 1
ATOM 685 O O . SER A 1 89 ? 12.646 14.110 -1.677 1.00 92.88 89 SER A O 1
ATOM 687 N N . ILE A 1 90 ? 11.024 12.549 -1.795 1.00 94.00 90 ILE A N 1
ATOM 688 C CA . ILE A 1 90 ? 9.996 13.342 -1.112 1.00 94.00 90 ILE A CA 1
ATOM 689 C C . ILE A 1 90 ? 9.655 12.752 0.252 1.00 94.00 90 ILE A C 1
ATOM 691 O O . ILE A 1 90 ? 9.593 13.498 1.223 1.00 94.00 90 ILE A O 1
ATOM 695 N N . VAL A 1 91 ? 9.444 11.435 0.326 1.00 96.50 91 VAL A N 1
ATOM 696 C CA . VAL A 1 91 ? 8.855 10.793 1.516 1.00 96.50 91 VAL A CA 1
ATOM 697 C C . VAL A 1 91 ? 9.786 9.798 2.211 1.00 96.50 91 VAL A C 1
ATOM 699 O O . VAL A 1 91 ? 9.364 9.116 3.134 1.00 96.50 91 VAL A O 1
ATOM 702 N N . TYR A 1 92 ? 11.058 9.719 1.813 1.00 97.12 92 TYR A N 1
ATOM 703 C CA . TYR A 1 92 ? 12.039 8.858 2.478 1.00 97.12 92 TYR A CA 1
ATOM 704 C C . TYR A 1 92 ? 12.196 9.249 3.954 1.00 97.12 92 TYR A C 1
ATOM 706 O O . TYR A 1 92 ? 12.408 10.420 4.270 1.00 97.12 92 TYR A O 1
ATOM 714 N N . GLY A 1 93 ? 12.105 8.268 4.852 1.00 97.06 93 GLY A N 1
ATOM 715 C CA . GLY A 1 93 ? 12.104 8.462 6.302 1.00 97.06 93 GLY A CA 1
ATOM 716 C C . GLY A 1 93 ? 10.773 8.942 6.890 1.00 97.06 93 GLY A C 1
ATOM 717 O O . GLY A 1 93 ? 10.715 9.205 8.090 1.00 97.06 93 GLY A O 1
ATOM 718 N N . ALA A 1 94 ? 9.707 9.075 6.089 1.00 98.00 94 ALA A N 1
ATOM 719 C CA . ALA A 1 94 ? 8.367 9.313 6.622 1.00 98.00 94 ALA A CA 1
ATOM 720 C C . ALA A 1 94 ? 7.920 8.114 7.481 1.00 98.00 94 ALA A C 1
ATOM 722 O O . ALA A 1 94 ? 8.185 6.977 7.092 1.00 98.00 94 ALA A O 1
ATOM 723 N N . PRO A 1 95 ? 7.269 8.331 8.637 1.00 96.88 95 PRO A N 1
ATOM 724 C CA . PRO A 1 95 ? 6.935 7.261 9.576 1.00 96.88 95 PRO A CA 1
ATOM 725 C C . PRO A 1 95 ? 5.915 6.262 9.014 1.00 96.88 95 PRO A C 1
ATOM 727 O O . PRO A 1 95 ? 5.184 6.566 8.070 1.00 96.88 95 PRO A O 1
ATOM 730 N N . GLN A 1 96 ? 5.832 5.082 9.637 1.00 95.00 96 GLN A N 1
ATOM 731 C CA . GLN A 1 96 ? 4.751 4.133 9.371 1.00 95.00 96 GLN A CA 1
ATOM 732 C C . GLN A 1 96 ? 3.404 4.736 9.789 1.00 95.00 96 GLN A C 1
ATOM 734 O O . GLN A 1 96 ? 3.250 5.231 10.909 1.00 95.00 96 GLN A O 1
ATOM 739 N N . ASP A 1 97 ? 2.413 4.652 8.906 1.00 94.94 97 ASP A N 1
ATOM 740 C CA . ASP A 1 97 ? 1.044 5.022 9.229 1.00 94.94 97 ASP A CA 1
ATOM 741 C C . ASP A 1 97 ? 0.323 3.868 9.926 1.00 94.94 97 ASP A C 1
ATOM 743 O O . ASP A 1 97 ? 0.088 2.805 9.354 1.00 94.94 97 ASP A O 1
ATOM 747 N N . THR A 1 98 ? -0.049 4.105 11.178 1.00 91.06 98 THR A N 1
ATOM 748 C CA . THR A 1 98 ? -0.880 3.201 11.984 1.00 91.06 98 THR A CA 1
ATOM 749 C C . THR A 1 98 ? -2.323 3.688 12.081 1.00 91.06 98 THR A C 1
ATOM 751 O O . THR A 1 98 ? -3.113 3.124 12.827 1.00 91.06 98 THR A O 1
ATOM 754 N N . GLN A 1 99 ? -2.675 4.764 11.377 1.00 92.56 99 GLN A N 1
ATOM 755 C CA . GLN A 1 99 ? -4.016 5.342 11.373 1.00 92.56 99 GLN A CA 1
ATOM 756 C C . GLN A 1 99 ? -4.755 5.059 10.057 1.00 92.56 99 GLN A C 1
ATOM 758 O O . GLN A 1 99 ? -5.970 5.189 10.009 1.00 92.56 99 GLN A O 1
ATOM 763 N N . PHE A 1 100 ? -4.064 4.628 9.001 1.00 93.56 100 PHE A N 1
ATOM 764 C CA . PHE A 1 100 ? -4.647 4.418 7.672 1.00 93.56 100 PHE A CA 1
ATOM 765 C C . PHE A 1 100 ? -5.339 5.684 7.130 1.00 93.56 100 PHE A C 1
ATOM 767 O O . PHE A 1 100 ? -6.465 5.639 6.625 1.00 93.56 100 PHE A O 1
ATOM 774 N N . LEU A 1 101 ? -4.669 6.833 7.260 1.00 94.06 101 LEU A N 1
ATOM 775 C CA . LEU A 1 101 ? -5.169 8.152 6.884 1.00 94.06 101 LEU A CA 1
ATOM 776 C C . LEU A 1 101 ? -4.306 8.794 5.803 1.00 94.06 101 LEU A C 1
ATOM 778 O O . LEU A 1 101 ? -3.215 9.284 6.082 1.00 94.06 101 LEU A O 1
ATOM 782 N N . PHE A 1 102 ? -4.891 8.954 4.617 1.00 94.38 102 PHE A N 1
ATOM 783 C CA . PHE A 1 102 ? -4.237 9.656 3.519 1.00 94.38 102 PHE A CA 1
ATOM 784 C C . PHE A 1 102 ? -3.771 11.065 3.888 1.00 94.38 102 PHE A C 1
ATOM 786 O O . PHE A 1 102 ? -4.509 11.855 4.493 1.00 94.38 102 PHE A O 1
ATOM 793 N N . GLY A 1 103 ? -2.562 11.404 3.439 1.00 91.62 103 GLY A N 1
ATOM 794 C CA . GLY A 1 103 ? -2.007 12.752 3.536 1.00 91.62 103 GLY A CA 1
ATOM 795 C C . GLY A 1 103 ? -1.647 13.195 4.957 1.00 91.62 103 GLY A C 1
ATOM 796 O O . GLY A 1 103 ? -1.486 14.394 5.192 1.00 91.62 103 GLY A O 1
ATOM 797 N N . ASN A 1 104 ? -1.516 12.267 5.911 1.00 94.31 104 ASN A N 1
ATOM 798 C CA . ASN A 1 104 ? -1.057 12.574 7.270 1.00 94.31 104 ASN A CA 1
ATOM 799 C C . ASN A 1 104 ? 0.480 12.684 7.387 1.00 94.31 104 ASN A C 1
ATOM 801 O O . ASN A 1 104 ? 0.987 13.027 8.455 1.00 94.31 104 ASN A O 1
ATOM 805 N N . GLY A 1 105 ? 1.215 12.430 6.298 1.00 94.88 105 GLY A N 1
ATOM 806 C CA . GLY A 1 105 ? 2.679 12.455 6.267 1.00 94.88 105 GLY A CA 1
ATOM 807 C C . GLY A 1 105 ? 3.339 11.190 6.822 1.00 94.88 105 GLY A C 1
ATOM 808 O O . GLY A 1 105 ? 4.558 11.176 6.973 1.00 94.88 105 GLY A O 1
ATOM 809 N N . ALA A 1 106 ? 2.552 10.157 7.114 1.00 96.88 106 ALA A N 1
ATOM 810 C CA . ALA A 1 106 ? 2.970 8.793 7.387 1.00 96.88 106 ALA A CA 1
ATOM 811 C C . ALA A 1 106 ? 2.469 7.889 6.248 1.00 96.88 106 ALA A C 1
ATOM 813 O O . ALA A 1 106 ? 1.619 8.305 5.467 1.00 96.88 106 ALA A O 1
ATOM 814 N N . PHE A 1 107 ? 3.008 6.675 6.133 1.00 97.06 107 PHE A N 1
ATOM 815 C CA . PHE A 1 107 ? 2.615 5.748 5.069 1.00 97.06 107 PHE A CA 1
ATOM 816 C C . PHE A 1 107 ? 2.440 4.332 5.591 1.00 97.06 107 PHE A C 1
ATOM 818 O O . PHE A 1 107 ? 3.283 3.849 6.341 1.00 97.06 107 PHE A O 1
ATOM 825 N N . TYR A 1 108 ? 1.407 3.627 5.140 1.00 95.50 108 TYR A N 1
ATOM 826 C CA . TYR A 1 108 ? 1.389 2.161 5.154 1.00 95.50 108 TYR A CA 1
ATOM 827 C C . TYR A 1 108 ? 1.761 1.608 3.770 1.00 95.50 108 TYR A C 1
ATOM 829 O O . TYR A 1 108 ? 1.824 2.341 2.779 1.00 95.50 108 TYR A O 1
ATOM 837 N N . SER A 1 109 ? 2.056 0.309 3.687 1.00 95.38 109 SER A N 1
ATOM 838 C CA . SER A 1 109 ? 2.658 -0.319 2.499 1.00 95.38 109 SER A CA 1
ATOM 839 C C . SER A 1 109 ? 1.894 -0.024 1.195 1.00 95.38 109 SER A C 1
ATOM 841 O O . SER A 1 109 ? 2.469 0.489 0.231 1.00 95.38 109 SER A O 1
ATOM 843 N N . ALA A 1 110 ? 0.583 -0.280 1.170 1.00 96.44 110 ALA A N 1
ATOM 844 C CA . ALA A 1 110 ? -0.256 -0.035 -0.006 1.00 96.44 110 ALA A CA 1
ATOM 845 C C . ALA A 1 110 ? -0.432 1.458 -0.341 1.00 96.44 110 ALA A C 1
ATOM 847 O O . ALA A 1 110 ? -0.490 1.811 -1.521 1.00 96.44 110 ALA A O 1
ATOM 848 N N . GLU A 1 111 ? -0.468 2.340 0.658 1.00 97.12 111 GLU A N 1
ATOM 849 C CA . GLU A 1 111 ? -0.545 3.790 0.449 1.00 97.12 111 GLU A CA 1
ATOM 850 C C . GLU A 1 111 ? 0.702 4.334 -0.233 1.00 97.12 111 GLU A C 1
ATOM 852 O O . GLU A 1 111 ? 0.576 5.068 -1.211 1.00 97.12 111 GLU A O 1
ATOM 857 N N . LEU A 1 112 ? 1.897 3.923 0.207 1.00 97.50 112 LEU A N 1
ATOM 858 C CA . LEU A 1 112 ? 3.146 4.347 -0.425 1.00 97.50 112 LEU A CA 1
ATOM 859 C C . LEU A 1 112 ? 3.135 4.023 -1.925 1.00 97.50 112 LEU A C 1
ATOM 861 O O . LEU A 1 112 ? 3.449 4.877 -2.754 1.00 97.50 112 LEU A O 1
ATOM 865 N N . ALA A 1 113 ? 2.735 2.800 -2.288 1.00 97.06 113 ALA A N 1
ATOM 866 C CA . ALA A 1 113 ? 2.635 2.388 -3.686 1.00 97.06 113 ALA A CA 1
ATOM 867 C C . ALA A 1 113 ? 1.584 3.204 -4.462 1.00 97.06 113 ALA A C 1
ATOM 869 O O . ALA A 1 113 ? 1.834 3.602 -5.604 1.00 97.06 113 ALA A O 1
ATOM 870 N N . TYR A 1 114 ? 0.431 3.469 -3.846 1.00 97.31 114 TYR A N 1
ATOM 871 C CA . TYR A 1 114 ? -0.649 4.258 -4.431 1.00 97.31 114 TYR A CA 1
ATOM 872 C C . TYR A 1 114 ? -0.242 5.715 -4.679 1.00 97.31 114 TYR A C 1
ATOM 874 O O . TYR A 1 114 ? -0.356 6.199 -5.806 1.00 97.31 114 TYR A O 1
ATOM 882 N N . GLU A 1 115 ? 0.286 6.407 -3.669 1.00 97.00 115 GLU A N 1
ATOM 883 C CA . GLU A 1 115 ? 0.694 7.808 -3.785 1.00 97.00 115 GLU A CA 1
ATOM 884 C C . GLU A 1 115 ? 1.884 7.983 -4.733 1.00 97.00 115 GLU A C 1
ATOM 886 O O . GLU A 1 115 ? 1.892 8.904 -5.553 1.00 97.00 115 GLU A O 1
ATOM 891 N N . SER A 1 116 ? 2.845 7.053 -4.721 1.00 96.19 116 SER A N 1
ATOM 892 C CA . SER A 1 116 ? 3.920 7.017 -5.717 1.00 96.19 116 SER A CA 1
ATOM 893 C C . SER A 1 116 ? 3.392 6.890 -7.145 1.00 96.19 116 SER A C 1
ATOM 895 O O . SER A 1 116 ? 3.927 7.525 -8.058 1.00 96.19 116 SER A O 1
ATOM 897 N N . ALA A 1 117 ? 2.368 6.062 -7.368 1.00 95.25 117 ALA A N 1
ATOM 898 C CA . ALA A 1 117 ? 1.754 5.912 -8.682 1.00 95.25 117 ALA A CA 1
ATOM 899 C C . ALA A 1 117 ? 0.991 7.176 -9.090 1.00 95.25 117 ALA A C 1
ATOM 901 O O . ALA A 1 117 ? 1.172 7.655 -10.211 1.00 95.25 117 ALA A O 1
ATOM 902 N N . LEU A 1 118 ? 0.224 7.773 -8.172 1.00 94.75 118 LEU A N 1
ATOM 903 C CA . LEU A 1 118 ? -0.461 9.042 -8.415 1.00 94.75 118 LEU A CA 1
ATOM 904 C C . LEU A 1 118 ? 0.522 10.160 -8.764 1.00 94.75 118 LEU A C 1
ATOM 906 O O . LEU A 1 118 ? 0.286 10.905 -9.715 1.00 94.75 118 LEU A O 1
ATOM 910 N N . ASN A 1 119 ? 1.653 10.246 -8.059 1.00 93.06 119 ASN A N 1
ATOM 911 C CA . ASN A 1 119 ? 2.707 11.213 -8.361 1.00 93.06 119 ASN A CA 1
ATOM 912 C C . ASN A 1 119 ? 3.316 10.989 -9.756 1.00 93.06 119 ASN A C 1
ATOM 914 O O . ASN A 1 119 ? 3.666 11.945 -10.448 1.00 93.06 119 ASN A O 1
ATOM 918 N N . ALA A 1 120 ? 3.376 9.733 -10.203 1.00 90.62 120 ALA A N 1
ATOM 919 C CA . ALA A 1 120 ? 3.761 9.356 -11.560 1.00 90.62 120 ALA A CA 1
ATOM 920 C C . ALA A 1 120 ? 2.653 9.586 -12.614 1.00 90.62 120 ALA A C 1
ATOM 922 O O . ALA A 1 120 ? 2.869 9.290 -13.789 1.00 90.62 120 ALA A O 1
ATOM 923 N N . GLY A 1 121 ? 1.482 10.105 -12.226 1.00 91.44 121 GLY A N 1
ATOM 924 C CA . GLY A 1 121 ? 0.338 10.337 -13.112 1.00 91.44 121 GLY A CA 1
ATOM 925 C C . GLY A 1 121 ? -0.508 9.090 -13.391 1.00 91.44 121 GLY A C 1
ATOM 926 O O . GLY A 1 121 ? -1.214 9.044 -14.397 1.00 91.44 121 GLY A O 1
ATOM 927 N N . ILE A 1 122 ? -0.429 8.069 -12.534 1.00 92.19 122 ILE A N 1
ATOM 928 C CA . ILE A 1 122 ? -1.082 6.769 -12.712 1.00 92.19 122 ILE A CA 1
ATOM 929 C C . ILE A 1 122 ? -2.085 6.547 -11.586 1.00 92.19 122 ILE A C 1
ATOM 931 O O . ILE A 1 122 ? -1.733 6.555 -10.411 1.00 92.19 122 ILE A O 1
ATOM 935 N N . VAL A 1 123 ? -3.335 6.278 -11.950 1.00 93.00 123 VAL A N 1
ATOM 936 C CA . VAL A 1 123 ? -4.396 5.969 -10.986 1.00 93.00 123 VAL A CA 1
ATOM 937 C C . VAL A 1 123 ? -4.510 4.452 -10.835 1.00 93.00 123 VAL A C 1
ATOM 939 O O . VAL A 1 123 ? -4.971 3.774 -11.751 1.00 93.00 123 VAL A O 1
ATOM 942 N N . LEU A 1 124 ? -4.102 3.912 -9.682 1.00 93.62 124 LEU A N 1
ATOM 943 C CA . LEU A 1 124 ? -4.194 2.479 -9.352 1.00 93.62 124 LEU A CA 1
ATOM 944 C C . LEU A 1 124 ? -5.541 2.121 -8.705 1.00 93.62 124 LEU A C 1
ATOM 946 O O . LEU A 1 124 ? -5.598 1.455 -7.675 1.00 93.62 124 LEU A O 1
ATOM 950 N N . GLY A 1 125 ? -6.632 2.579 -9.317 1.00 90.00 125 GLY A N 1
ATOM 951 C CA . GLY A 1 125 ? -7.986 2.412 -8.788 1.00 90.00 125 GLY A CA 1
ATOM 952 C C . GLY A 1 125 ? -8.370 3.474 -7.757 1.00 90.00 125 GLY A C 1
ATOM 953 O O . GLY A 1 125 ? -7.629 4.422 -7.506 1.00 90.00 125 GLY A O 1
ATOM 954 N N . SER A 1 126 ? -9.574 3.340 -7.204 1.00 91.38 126 SER A N 1
ATOM 955 C CA . SER A 1 126 ? -10.077 4.220 -6.147 1.00 91.38 126 SER A CA 1
ATOM 956 C C . SER A 1 126 ? -9.883 3.573 -4.775 1.00 91.38 126 SER A C 1
ATOM 958 O O . SER A 1 126 ? -10.047 2.355 -4.669 1.00 91.38 126 SER A O 1
ATOM 960 N N . PRO A 1 127 ? -9.597 4.361 -3.722 1.00 94.94 127 PRO A N 1
ATOM 961 C CA . PRO A 1 127 ? -9.655 3.872 -2.353 1.00 94.94 127 PRO A CA 1
ATOM 962 C C . PRO A 1 127 ? -11.013 3.235 -2.039 1.00 94.94 127 PRO A C 1
ATOM 964 O O . PRO A 1 127 ? -12.056 3.674 -2.531 1.00 94.94 127 PRO A O 1
ATOM 967 N N . VAL A 1 128 ? -10.990 2.205 -1.204 1.00 94.81 128 VAL A N 1
ATOM 968 C CA . VAL A 1 128 ? -12.158 1.441 -0.768 1.00 94.81 128 VAL A CA 1
ATOM 969 C C . VAL A 1 128 ? -12.492 1.782 0.677 1.00 94.81 128 VAL A C 1
ATOM 971 O O . VAL A 1 128 ? -11.608 2.058 1.485 1.00 94.81 128 VAL A O 1
ATOM 974 N N . ARG A 1 129 ? -13.782 1.772 1.021 1.00 93.50 129 ARG A N 1
ATOM 975 C CA . ARG A 1 129 ? -14.211 1.980 2.410 1.00 93.50 129 ARG A CA 1
ATOM 976 C C . ARG A 1 129 ? -13.979 0.714 3.224 1.00 93.50 129 ARG A C 1
ATOM 978 O O . ARG A 1 129 ? -14.297 -0.374 2.744 1.00 93.50 129 ARG A O 1
ATOM 985 N N . LEU A 1 130 ? -13.522 0.849 4.463 1.00 92.12 130 LEU A N 1
ATOM 986 C CA . LEU A 1 130 ? -13.218 -0.287 5.332 1.00 92.12 130 LEU A CA 1
ATOM 987 C C . LEU A 1 130 ? -14.415 -1.242 5.505 1.00 92.12 130 LEU A C 1
ATOM 989 O O . LEU A 1 130 ? -14.247 -2.456 5.401 1.00 92.12 130 LEU A O 1
ATOM 993 N N . VAL A 1 131 ? -15.638 -0.711 5.637 1.00 92.00 131 VAL A N 1
ATOM 994 C CA . VAL A 1 131 ? -16.884 -1.505 5.717 1.00 92.00 131 VAL A CA 1
ATOM 995 C C . VAL A 1 131 ? -17.124 -2.421 4.511 1.00 92.00 131 VAL A C 1
ATOM 997 O O . VAL A 1 131 ? -17.807 -3.432 4.615 1.00 92.00 131 VAL A O 1
ATOM 1000 N N . THR A 1 132 ? -16.564 -2.092 3.342 1.00 91.00 132 THR A N 1
ATOM 1001 C CA . THR A 1 132 ? -16.718 -2.929 2.137 1.00 91.00 132 THR A CA 1
ATOM 1002 C C . THR A 1 132 ? -15.825 -4.165 2.160 1.00 91.00 132 THR A C 1
ATOM 1004 O O . THR A 1 132 ? -16.087 -5.118 1.432 1.00 91.00 132 THR A O 1
ATOM 1007 N N . LEU A 1 133 ? -14.794 -4.153 3.006 1.00 89.19 133 LEU A N 1
ATOM 1008 C CA . LEU A 1 133 ? -13.879 -5.271 3.224 1.00 89.19 133 LEU A CA 1
ATOM 1009 C C . LEU A 1 133 ? -14.253 -6.065 4.483 1.00 89.19 133 LEU A C 1
ATOM 1011 O O . LEU A 1 133 ? -13.937 -7.247 4.590 1.00 89.19 133 LEU A O 1
ATOM 1015 N N . LEU A 1 134 ? -14.938 -5.423 5.434 1.00 86.56 134 LEU A N 1
ATOM 1016 C CA . LEU A 1 134 ? -15.275 -5.972 6.741 1.00 86.56 134 LEU A CA 1
ATOM 1017 C C . LEU A 1 134 ? -16.753 -5.754 7.060 1.00 86.56 134 LEU A C 1
ATOM 1019 O O . LEU A 1 134 ? -17.188 -4.648 7.366 1.00 86.56 134 LEU A O 1
ATOM 1023 N N . ASN A 1 135 ? -17.512 -6.848 7.078 1.00 74.56 135 ASN A N 1
ATOM 1024 C CA . ASN A 1 135 ? -18.954 -6.805 7.335 1.00 74.56 135 ASN A CA 1
ATOM 1025 C C . ASN A 1 135 ? -19.320 -6.547 8.813 1.00 74.56 135 ASN A C 1
ATOM 1027 O O . ASN A 1 135 ? -20.489 -6.318 9.110 1.00 74.56 135 ASN A O 1
ATOM 1031 N N . SER A 1 136 ? -18.372 -6.661 9.755 1.00 80.81 136 SER A N 1
ATOM 1032 C CA . SER A 1 136 ? -18.617 -6.433 11.187 1.00 80.81 136 SER A CA 1
ATOM 1033 C C . SER A 1 136 ? -17.314 -6.227 11.977 1.00 80.81 136 SER A C 1
ATOM 10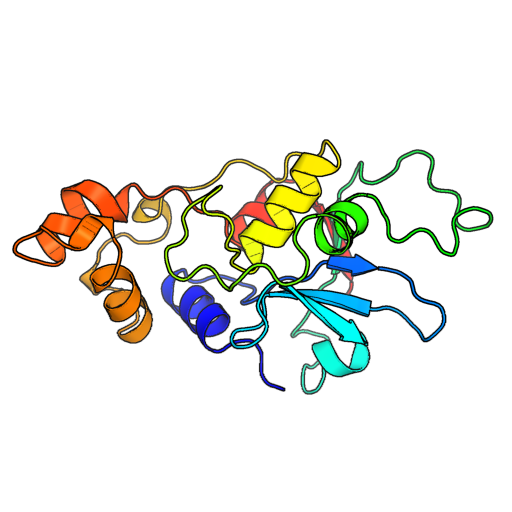35 O O . SER A 1 136 ? -16.351 -6.960 11.725 1.00 80.81 136 SER A O 1
ATOM 1037 N N . PRO A 1 137 ? -17.295 -5.338 12.995 1.00 83.88 137 PRO A N 1
ATOM 1038 C CA . PRO A 1 137 ? -16.149 -5.155 13.893 1.00 83.88 137 PRO A CA 1
ATOM 1039 C C . PRO A 1 137 ? -15.832 -6.394 14.750 1.00 83.88 137 PRO A C 1
ATOM 1041 O O . PRO A 1 137 ? -14.735 -6.519 15.289 1.00 83.88 137 PRO A O 1
ATOM 1044 N N . GLN A 1 138 ? -16.767 -7.343 14.872 1.00 84.38 138 GLN A N 1
ATOM 1045 C CA . GLN A 1 138 ? -16.558 -8.594 15.615 1.00 84.38 138 GLN A CA 1
ATOM 1046 C C . GLN A 1 138 ? -15.624 -9.572 14.888 1.00 84.38 138 GLN A C 1
ATOM 1048 O O . GLN A 1 138 ? -15.081 -10.474 15.518 1.00 84.38 138 GLN A O 1
ATOM 1053 N N . ASN A 1 139 ? -15.428 -9.384 13.580 1.00 83.88 139 ASN A N 1
ATOM 1054 C CA . ASN A 1 139 ? -14.587 -10.242 12.744 1.00 83.88 139 ASN A CA 1
ATOM 1055 C C . ASN A 1 139 ? -13.145 -9.727 12.613 1.00 83.88 139 ASN A C 1
ATOM 1057 O O . ASN A 1 139 ? -12.368 -10.283 11.841 1.00 83.88 139 ASN A O 1
ATOM 1061 N N . LEU A 1 140 ? -12.796 -8.651 13.320 1.00 86.06 140 LEU A N 1
ATOM 1062 C CA . LEU A 1 140 ? -11.454 -8.084 13.289 1.00 86.06 140 LEU A CA 1
ATOM 1063 C C . LEU A 1 140 ? -10.451 -9.009 13.984 1.00 86.06 140 LEU A C 1
ATOM 1065 O O . LEU A 1 140 ? -10.736 -9.550 15.055 1.00 86.06 140 LEU A O 1
ATOM 1069 N N . ASP A 1 141 ? -9.245 -9.123 13.421 1.00 87.81 141 ASP A N 1
ATOM 1070 C CA . ASP A 1 141 ? -8.099 -9.642 14.170 1.00 87.81 141 ASP A CA 1
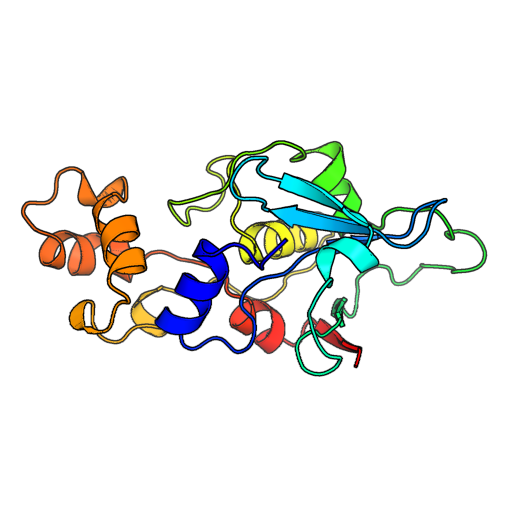ATOM 1071 C C . ASP A 1 141 ? -7.911 -8.787 15.445 1.00 87.81 141 ASP A C 1
ATOM 1073 O O . ASP A 1 141 ? -8.022 -7.557 15.365 1.00 87.81 141 ASP A O 1
ATOM 1077 N N . PRO A 1 142 ? -7.647 -9.382 16.625 1.00 88.12 142 PRO A N 1
ATOM 1078 C CA . PRO A 1 142 ? -7.506 -8.632 17.872 1.00 88.12 142 PRO A CA 1
ATOM 1079 C C . PRO A 1 142 ? -6.459 -7.514 17.820 1.00 88.12 142 PRO A C 1
ATOM 1081 O O . PRO A 1 142 ? -6.671 -6.460 18.417 1.00 88.12 142 PRO A O 1
ATOM 1084 N N . GLN A 1 143 ? -5.352 -7.717 17.100 1.00 87.62 143 GLN A N 1
ATOM 1085 C CA . GLN A 1 143 ? -4.312 -6.697 16.951 1.00 87.62 143 GLN A CA 1
ATOM 1086 C C . GLN A 1 143 ? -4.801 -5.549 16.065 1.00 87.62 143 GLN A C 1
ATOM 1088 O O . GLN A 1 143 ? -4.591 -4.380 16.389 1.00 87.62 143 GLN A O 1
ATOM 1093 N N . PHE A 1 144 ? -5.526 -5.868 14.989 1.00 89.06 144 PHE A N 1
ATOM 1094 C CA . PHE A 1 144 ? -6.070 -4.849 14.093 1.00 89.06 144 PHE A CA 1
ATOM 1095 C C . PHE A 1 144 ? -7.167 -4.049 14.785 1.00 89.06 144 PHE A C 1
ATOM 1097 O O . PHE A 1 144 ? -7.217 -2.828 14.675 1.00 89.06 144 PHE A O 1
ATOM 1104 N N . ARG A 1 145 ? -8.005 -4.728 15.574 1.00 91.25 145 ARG A N 1
ATOM 1105 C CA . ARG A 1 145 ? -8.989 -4.079 16.436 1.00 91.25 145 ARG A CA 1
ATOM 1106 C C . ARG A 1 145 ? -8.321 -3.120 17.414 1.00 91.25 145 ARG A C 1
ATOM 1108 O O . ARG A 1 145 ? -8.757 -1.983 17.498 1.00 91.25 145 ARG A O 1
ATOM 1115 N N . GLN A 1 146 ? -7.269 -3.546 18.113 1.00 90.31 146 GLN A N 1
ATOM 1116 C CA . GLN A 1 146 ? -6.552 -2.683 19.054 1.00 90.31 146 GLN A CA 1
ATOM 1117 C C . GLN A 1 146 ? -5.980 -1.436 18.364 1.00 90.31 146 GLN A C 1
ATOM 1119 O O . GLN A 1 146 ? -6.041 -0.338 18.914 1.00 90.31 146 GLN A O 1
ATOM 1124 N N . LEU A 1 147 ? -5.455 -1.595 17.148 1.00 90.00 147 LEU A N 1
ATOM 1125 C CA . LEU A 1 147 ? -4.964 -0.480 16.345 1.00 90.00 147 LEU A CA 1
ATOM 1126 C C . LEU A 1 147 ? -6.100 0.488 15.978 1.00 90.00 147 LEU A C 1
ATOM 1128 O O . LEU A 1 147 ? -5.945 1.697 16.138 1.00 90.00 147 LEU A O 1
ATOM 1132 N N . LEU A 1 148 ? -7.258 -0.026 15.556 1.00 91.38 148 LEU A N 1
ATOM 1133 C CA . LEU A 1 148 ? -8.427 0.801 15.249 1.00 91.38 148 LEU A CA 1
ATOM 1134 C C . LEU A 1 148 ? -9.048 1.449 16.496 1.00 91.38 148 LEU A C 1
ATOM 1136 O O . LEU A 1 148 ? -9.534 2.570 16.413 1.0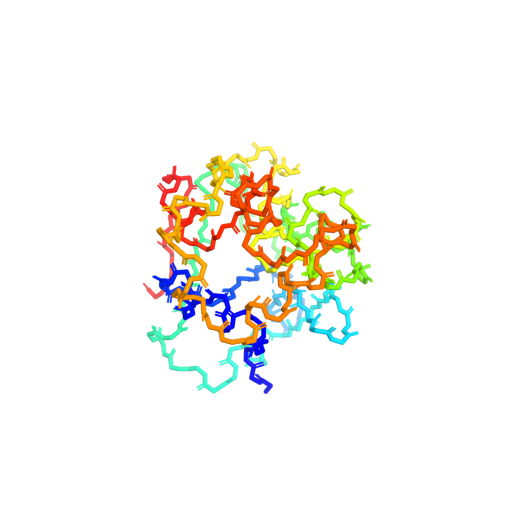0 91.38 148 LEU A O 1
ATOM 1140 N N . GLU A 1 149 ? -9.014 0.795 17.655 1.00 92.38 149 GLU A N 1
ATOM 1141 C CA . GLU A 1 149 ? -9.442 1.379 18.934 1.00 92.38 149 GLU A CA 1
ATOM 1142 C C . GLU A 1 149 ? -8.556 2.567 19.338 1.00 92.38 149 GLU A C 1
ATOM 1144 O O . GLU A 1 149 ? -9.048 3.537 19.908 1.00 92.38 149 GLU A O 1
ATOM 1149 N N . ALA A 1 150 ? -7.267 2.525 18.987 1.00 91.88 150 ALA A N 1
ATOM 1150 C CA . ALA A 1 150 ? -6.324 3.626 19.168 1.00 91.88 150 ALA A CA 1
ATOM 1151 C C . ALA A 1 150 ? -6.385 4.681 18.043 1.00 91.88 150 ALA A C 1
ATOM 1153 O O . ALA A 1 150 ? -5.570 5.608 18.017 1.00 91.88 150 ALA A O 1
ATOM 1154 N N . HIS A 1 151 ? -7.316 4.551 17.095 1.00 94.06 151 HIS A N 1
ATOM 1155 C CA . HIS A 1 151 ? -7.461 5.502 16.003 1.00 94.06 151 HIS A CA 1
ATOM 1156 C C . HIS A 1 151 ? -7.915 6.869 16.533 1.00 94.06 151 HIS A C 1
ATOM 1158 O O . HIS A 1 151 ? -8.796 6.957 17.387 1.00 94.06 151 HIS A O 1
ATOM 1164 N N . ARG A 1 152 ? -7.395 7.966 15.971 1.00 93.06 152 ARG A N 1
ATOM 1165 C CA . ARG A 1 152 ? -7.715 9.343 16.403 1.00 93.06 152 ARG A CA 1
ATOM 1166 C C . ARG A 1 152 ? -9.208 9.685 16.350 1.00 93.06 152 ARG A C 1
ATOM 1168 O O . ARG A 1 152 ? -9.670 10.590 17.031 1.00 93.06 152 ARG A O 1
ATOM 1175 N N . TYR A 1 153 ? -9.967 8.986 15.507 1.00 91.94 153 TYR A N 1
ATOM 1176 C CA . TYR A 1 153 ? -11.424 9.147 15.425 1.00 91.94 153 TYR A CA 1
ATOM 1177 C C . TYR A 1 153 ? -12.179 8.441 16.556 1.00 91.94 153 TYR A C 1
ATOM 1179 O O . TYR A 1 153 ? -13.338 8.762 16.779 1.00 91.94 153 TYR A O 1
ATOM 1187 N N . CYS A 1 154 ? -11.527 7.535 17.285 1.00 92.88 154 CYS A N 1
ATOM 1188 C CA . CYS A 1 154 ? -12.093 6.841 18.437 1.00 92.88 154 CYS A CA 1
ATOM 1189 C C . CYS A 1 154 ? -11.735 7.488 19.779 1.00 92.88 154 CYS A 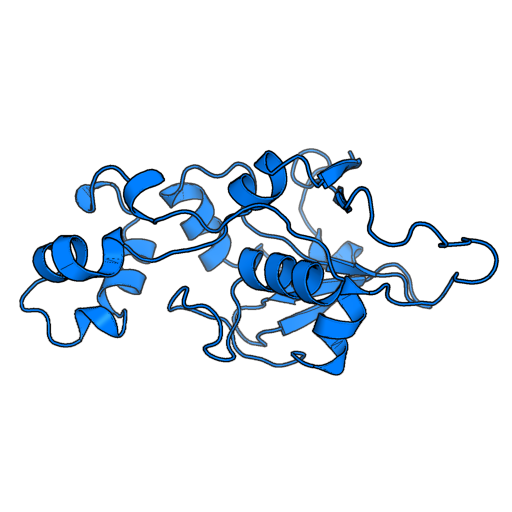C 1
ATOM 1191 O O . CYS A 1 154 ? -12.288 7.084 20.795 1.00 92.88 154 CYS A O 1
ATOM 1193 N N . GLU A 1 155 ? -10.854 8.497 19.806 1.00 90.00 155 GLU A N 1
ATOM 1194 C CA . GLU A 1 155 ? -10.339 9.101 21.049 1.00 90.00 155 GLU A CA 1
ATOM 1195 C C . GLU A 1 155 ? -11.450 9.606 21.986 1.00 90.00 155 GLU A C 1
ATOM 1197 O O . GLU A 1 155 ? -11.334 9.503 23.207 1.00 90.00 155 GLU A O 1
ATOM 1202 N N . TYR A 1 156 ? -12.539 10.129 21.418 1.00 87.88 156 TYR A N 1
ATOM 1203 C CA . TYR A 1 156 ? -13.650 10.721 22.171 1.00 87.88 156 TYR A CA 1
ATOM 1204 C C . TYR A 1 156 ? -14.920 9.862 22.177 1.00 87.88 156 TYR A C 1
ATOM 1206 O O . TYR A 1 156 ? -15.956 10.306 22.676 1.00 87.88 156 TYR A O 1
ATOM 1214 N N . GLU A 1 157 ? -14.858 8.650 21.629 1.00 89.50 157 GLU A N 1
ATOM 1215 C CA . GLU A 1 157 ? -16.006 7.753 21.546 1.00 89.50 157 GLU A CA 1
ATOM 1216 C C . GLU A 1 157 ? -16.155 6.923 22.822 1.00 89.50 157 GLU A C 1
ATOM 1218 O O . GLU A 1 157 ? -15.188 6.491 23.447 1.00 89.50 157 GLU A O 1
ATOM 1223 N N . VAL A 1 158 ? -17.403 6.683 23.223 1.00 88.38 158 VAL A N 1
ATOM 1224 C CA . VAL A 1 158 ? -17.716 5.958 24.469 1.00 88.38 158 VAL A CA 1
ATOM 1225 C C . VAL A 1 158 ? -17.457 4.453 24.369 1.00 88.38 158 VAL A C 1
ATOM 1227 O O . VAL A 1 158 ? -17.360 3.772 25.389 1.00 88.38 158 VAL A O 1
ATOM 1230 N N . SER A 1 159 ? -17.386 3.921 23.148 1.00 91.62 159 SER A N 1
ATOM 1231 C CA . SER A 1 159 ? -17.099 2.519 22.866 1.00 91.62 159 SER A CA 1
ATOM 1232 C C . SER A 1 159 ? -16.537 2.354 21.454 1.00 91.62 159 SER A C 1
ATOM 1234 O O . SER A 1 159 ? -16.765 3.202 20.586 1.00 91.62 159 SER A O 1
ATOM 1236 N N . PHE A 1 160 ? -15.856 1.234 21.203 1.00 92.31 160 PHE A N 1
ATOM 1237 C CA . PHE A 1 160 ? -15.385 0.914 19.856 1.00 92.31 160 PHE A CA 1
ATOM 1238 C C . PHE A 1 160 ? -16.534 0.739 18.861 1.00 92.31 160 PHE A C 1
ATOM 1240 O O . PHE A 1 160 ? -16.414 1.191 17.731 1.00 92.31 160 PHE A O 1
ATOM 1247 N N . ASP A 1 161 ? -17.660 0.154 19.279 1.00 92.12 161 ASP A N 1
ATOM 1248 C CA . ASP A 1 161 ? -18.816 -0.037 18.396 1.00 92.12 161 ASP A CA 1
ATOM 1249 C C . ASP A 1 161 ? -19.391 1.319 17.942 1.00 92.12 161 ASP A C 1
ATOM 1251 O O . ASP A 1 161 ? -19.699 1.501 16.766 1.00 92.12 161 ASP A O 1
ATOM 1255 N N . SER A 1 162 ? -19.434 2.313 18.840 1.00 91.69 162 SER A N 1
ATOM 1256 C CA . SER A 1 162 ? -19.831 3.690 18.499 1.00 91.69 162 SER A CA 1
ATOM 1257 C C . SER A 1 162 ? -18.845 4.351 17.530 1.00 91.69 162 SER A C 1
ATOM 1259 O O . SER A 1 162 ? -19.260 4.959 16.543 1.00 91.69 162 SER A O 1
ATOM 1261 N N . CYS A 1 163 ? -17.539 4.175 17.762 1.00 93.94 163 CYS A N 1
ATOM 1262 C CA . CYS A 1 163 ? -16.518 4.659 16.835 1.00 93.94 163 CYS A CA 1
ATOM 1263 C C . CYS A 1 163 ? -16.601 3.981 15.459 1.00 93.94 163 CYS A C 1
ATOM 1265 O O . CYS A 1 163 ? -16.421 4.633 14.426 1.00 93.94 163 CYS A O 1
ATOM 1267 N N . TRP A 1 164 ? -16.877 2.676 15.437 1.00 92.38 164 TRP A N 1
ATOM 1268 C CA . TRP A 1 164 ? -17.007 1.895 14.219 1.00 92.38 164 TRP A CA 1
ATOM 1269 C C . TRP A 1 164 ? -18.117 2.455 13.330 1.00 92.38 164 TRP A C 1
ATOM 1271 O O . TRP A 1 164 ? -17.815 2.895 12.222 1.00 92.38 164 TRP A O 1
ATOM 1281 N N . GLU A 1 165 ? -19.352 2.512 13.837 1.00 90.06 165 GLU A N 1
ATOM 1282 C CA . GLU A 1 165 ? -20.542 2.938 13.080 1.00 90.06 165 GLU A CA 1
ATOM 1283 C C . GLU A 1 165 ? -20.457 4.400 12.603 1.00 90.06 165 GLU A C 1
ATOM 1285 O O . GLU A 1 165 ? -20.968 4.757 11.543 1.00 90.06 165 GLU A O 1
ATOM 1290 N N . GLY A 1 166 ? -19.812 5.277 13.377 1.00 83.38 166 GLY A N 1
ATOM 1291 C CA . GLY A 1 166 ? -19.734 6.703 13.054 1.00 83.38 166 GLY A CA 1
ATOM 1292 C C . GLY A 1 166 ? -18.549 7.092 12.169 1.00 83.38 166 GLY A C 1
ATOM 1293 O O . GLY A 1 166 ? -18.656 8.028 11.374 1.00 83.38 166 GLY A O 1
ATOM 1294 N N . GLN A 1 167 ? -17.410 6.410 12.316 1.00 90.25 167 GLN A N 1
ATOM 1295 C CA . GLN A 1 167 ? -16.119 6.906 11.832 1.00 90.25 167 GLN A CA 1
ATOM 1296 C C . GLN A 1 167 ? -15.317 5.829 11.100 1.00 90.25 167 GLN A C 1
ATOM 1298 O O . GLN A 1 167 ? -15.049 5.957 9.905 1.00 90.25 167 GLN A O 1
ATOM 1303 N N . VAL A 1 168 ? -14.921 4.770 11.810 1.00 91.94 168 VAL A N 1
ATOM 1304 C CA . VAL A 1 168 ? -13.894 3.832 11.332 1.00 91.94 168 VAL A CA 1
ATOM 1305 C C . VAL A 1 168 ? -14.380 3.001 10.147 1.00 91.94 168 VAL A C 1
ATOM 1307 O O . VAL A 1 168 ? -13.625 2.797 9.199 1.00 91.94 168 VAL A O 1
ATOM 1310 N N . GLU A 1 169 ? -15.654 2.606 10.116 1.00 91.75 169 GLU A N 1
ATOM 1311 C CA . GLU A 1 169 ? -16.216 1.850 8.988 1.00 91.75 169 GLU A CA 1
ATOM 1312 C C . GLU A 1 169 ? -16.163 2.636 7.657 1.00 91.75 169 GLU A C 1
ATOM 1314 O O . GLU A 1 169 ? -16.143 2.064 6.560 1.00 91.75 169 GLU A O 1
ATOM 1319 N N . ASN A 1 170 ? -16.111 3.969 7.754 1.00 91.94 170 ASN A N 1
ATOM 1320 C CA . ASN A 1 170 ? -16.086 4.908 6.637 1.00 91.94 170 ASN A CA 1
ATOM 1321 C C . ASN A 1 170 ? -14.675 5.293 6.187 1.00 91.94 170 ASN A C 1
ATOM 1323 O O . ASN A 1 170 ? -14.545 5.993 5.177 1.00 91.94 170 ASN A O 1
ATOM 1327 N N . LEU A 1 171 ? -13.633 4.829 6.886 1.00 93.38 171 LEU A N 1
ATOM 1328 C CA . LEU A 1 171 ? -12.250 5.074 6.493 1.00 93.38 171 LEU A CA 1
ATOM 1329 C C . LEU A 1 171 ? -12.021 4.576 5.072 1.00 93.38 171 LEU A C 1
ATOM 1331 O O . LEU A 1 171 ? -12.311 3.427 4.738 1.00 93.38 171 LEU A O 1
ATOM 1335 N N . SER A 1 172 ? -11.530 5.477 4.227 1.00 95.00 172 SER A N 1
ATOM 1336 C CA . SER A 1 172 ? -11.119 5.149 2.869 1.00 95.00 172 SER A CA 1
ATOM 1337 C C . SER A 1 172 ? -9.659 4.736 2.907 1.00 95.00 172 SER A C 1
ATOM 1339 O O . SER A 1 172 ? -8.820 5.530 3.317 1.00 95.00 172 SER A O 1
ATOM 1341 N N . ILE A 1 173 ? -9.372 3.515 2.470 1.00 95.50 173 ILE A N 1
ATOM 1342 C CA . ILE A 1 173 ? -8.032 2.930 2.452 1.00 95.50 173 ILE A CA 1
ATOM 1343 C C . ILE A 1 173 ? -7.719 2.377 1.063 1.00 95.50 173 ILE A C 1
ATOM 1345 O O . ILE A 1 173 ? -8.617 2.129 0.259 1.00 95.50 173 ILE A O 1
ATOM 1349 N N . VAL A 1 174 ? -6.446 2.153 0.772 1.00 96.31 174 VAL A N 1
ATOM 1350 C CA . VAL A 1 174 ? -6.025 1.307 -0.350 1.00 96.31 174 VAL A CA 1
ATOM 1351 C C . VAL A 1 174 ? -5.497 -0.007 0.199 1.00 96.31 174 VAL A C 1
ATOM 1353 O O . VAL A 1 174 ? -4.911 -0.057 1.271 1.00 96.31 174 VAL A O 1
ATOM 1356 N N . THR A 1 175 ? -5.706 -1.095 -0.524 1.00 95.62 175 THR A N 1
ATOM 1357 C CA . THR A 1 175 ? -5.159 -2.407 -0.175 1.00 95.62 175 THR A CA 1
ATOM 1358 C C . THR A 1 175 ? -4.382 -2.958 -1.356 1.00 95.62 175 THR A C 1
ATOM 1360 O O . THR A 1 175 ? -4.573 -2.532 -2.494 1.00 95.62 175 THR A O 1
ATOM 1363 N N . THR A 1 176 ? -3.510 -3.934 -1.116 1.00 95.38 176 THR A N 1
ATOM 1364 C CA . THR A 1 176 ? -2.816 -4.651 -2.196 1.00 95.38 176 THR A CA 1
ATOM 1365 C C . THR A 1 176 ? -3.806 -5.179 -3.244 1.00 95.38 176 THR A C 1
ATOM 1367 O O . THR A 1 176 ? -3.603 -4.983 -4.444 1.00 95.38 176 THR A O 1
ATOM 1370 N N . ASP A 1 177 ? -4.935 -5.736 -2.804 1.00 94.94 177 ASP A N 1
ATOM 1371 C CA . ASP A 1 177 ? -6.000 -6.218 -3.683 1.00 94.94 177 ASP A CA 1
ATOM 1372 C C . ASP A 1 177 ? -6.720 -5.085 -4.432 1.00 94.94 177 ASP A C 1
ATOM 1374 O O . ASP A 1 177 ? -7.018 -5.245 -5.619 1.00 94.94 177 ASP A O 1
ATOM 1378 N N . SER A 1 178 ? -6.969 -3.921 -3.812 1.00 95.06 178 SER A N 1
ATOM 1379 C CA . SER A 1 178 ? -7.582 -2.782 -4.519 1.00 95.06 178 SER A CA 1
ATOM 1380 C C . SER A 1 178 ? -6.660 -2.243 -5.619 1.00 95.06 178 SER A C 1
ATOM 1382 O O . SER A 1 178 ? -7.125 -1.906 -6.707 1.00 95.06 178 SER A O 1
ATOM 1384 N N . LEU A 1 179 ? -5.344 -2.224 -5.373 1.00 96.25 179 LEU A N 1
ATOM 1385 C CA . LEU A 1 179 ? -4.352 -1.838 -6.378 1.00 96.25 179 LEU A CA 1
ATOM 1386 C C . LEU A 1 179 ? -4.322 -2.834 -7.544 1.00 96.25 179 LEU A C 1
ATOM 1388 O O . LEU A 1 179 ? -4.332 -2.425 -8.705 1.00 96.25 179 LEU A O 1
ATOM 1392 N N . ILE A 1 180 ? -4.307 -4.138 -7.257 1.00 94.94 180 ILE A N 1
ATOM 1393 C CA . ILE A 1 180 ? -4.232 -5.200 -8.275 1.00 94.94 180 ILE A CA 1
ATOM 1394 C C . ILE A 1 180 ? -5.524 -5.283 -9.096 1.00 94.94 180 ILE A C 1
ATOM 1396 O O . ILE A 1 180 ? -5.475 -5.363 -10.324 1.00 94.94 180 ILE A O 1
ATOM 1400 N N . SER A 1 181 ? -6.683 -5.217 -8.440 1.00 93.75 181 SER A N 1
ATOM 1401 C CA . SER A 1 181 ? -7.997 -5.294 -9.093 1.00 93.75 181 SER A CA 1
ATOM 1402 C C . SER A 1 181 ? -8.361 -4.047 -9.907 1.00 93.75 181 SER A C 1
ATOM 1404 O O . SER A 1 181 ? -9.304 -4.094 -10.695 1.00 93.75 181 SER A O 1
ATOM 1406 N N . SER A 1 182 ? -7.585 -2.961 -9.799 1.00 93.62 182 SER A N 1
ATOM 1407 C CA . SER A 1 182 ? -7.784 -1.729 -10.578 1.00 93.62 182 SER A CA 1
ATOM 1408 C C . SER A 1 182 ? -7.704 -1.914 -12.099 1.00 93.62 182 SER A C 1
ATOM 1410 O O . SER A 1 182 ? -8.167 -1.057 -12.849 1.00 93.62 182 SER A O 1
ATOM 1412 N N . GLY A 1 183 ? -7.066 -2.991 -12.572 1.00 92.00 183 GLY A N 1
ATOM 1413 C CA . GLY A 1 183 ? -6.783 -3.217 -13.993 1.00 92.00 183 GLY A CA 1
ATOM 1414 C C . GLY A 1 183 ? -5.665 -2.332 -14.563 1.00 92.00 183 GLY A C 1
ATOM 1415 O O . GLY A 1 183 ? -5.310 -2.481 -15.729 1.00 92.00 183 GLY A O 1
ATOM 1416 N N . ALA A 1 184 ? -5.072 -1.443 -13.757 1.00 92.94 184 ALA A N 1
ATOM 1417 C CA . ALA A 1 184 ? -3.959 -0.580 -14.159 1.00 92.94 184 ALA A CA 1
ATOM 1418 C C . ALA A 1 184 ? -2.583 -1.267 -14.047 1.00 92.94 184 ALA A C 1
ATOM 1420 O O . ALA A 1 184 ? -1.572 -0.722 -14.503 1.00 92.94 184 ALA A O 1
ATOM 1421 N N . LEU A 1 185 ? -2.538 -2.458 -13.442 1.00 95.06 185 LEU A N 1
ATOM 1422 C CA . LEU A 1 185 ? -1.337 -3.250 -13.197 1.00 95.06 185 LEU A CA 1
ATOM 1423 C C . LEU A 1 185 ? -1.326 -4.520 -14.054 1.00 95.06 185 LEU A C 1
ATOM 1425 O O . LEU A 1 185 ? -2.310 -5.251 -14.118 1.00 95.06 185 LEU A O 1
ATOM 1429 N N . ALA A 1 186 ? -0.177 -4.824 -14.655 1.00 94.56 186 ALA A N 1
ATOM 1430 C CA . ALA A 1 186 ? 0.096 -6.104 -15.298 1.00 94.56 186 ALA A CA 1
ATOM 1431 C C . ALA A 1 186 ? 1.075 -6.913 -14.442 1.00 94.56 186 ALA A C 1
ATOM 1433 O O . ALA A 1 186 ? 2.137 -6.408 -14.072 1.00 94.56 186 ALA A O 1
ATOM 1434 N N . LYS A 1 187 ? 0.750 -8.173 -14.140 1.00 94.50 187 LYS A N 1
ATOM 1435 C CA . LYS A 1 187 ? 1.692 -9.083 -13.477 1.00 94.50 187 LYS A CA 1
ATOM 1436 C C . LYS A 1 187 ? 2.850 -9.404 -14.429 1.00 94.50 187 LYS A C 1
ATOM 1438 O O . LYS A 1 187 ? 2.618 -9.774 -15.577 1.00 94.50 187 LYS A O 1
ATOM 1443 N N . VAL A 1 188 ? 4.083 -9.248 -13.955 1.00 93.56 188 VAL A N 1
ATOM 1444 C CA . VAL A 1 188 ? 5.327 -9.523 -14.702 1.00 93.56 188 VAL A CA 1
ATOM 1445 C C . VAL A 1 188 ? 6.222 -10.556 -14.012 1.00 93.56 188 VAL A C 1
ATOM 1447 O O . VAL A 1 188 ? 7.223 -10.963 -14.597 1.00 93.56 188 VAL A O 1
ATOM 1450 N N . TYR A 1 189 ? 5.883 -10.945 -12.778 1.00 92.50 189 TYR A N 1
ATOM 1451 C CA . TYR A 1 189 ? 6.515 -12.032 -12.033 1.00 92.50 189 TYR A CA 1
ATOM 1452 C C . TYR A 1 189 ? 5.567 -12.575 -10.935 1.00 92.50 189 TYR A C 1
ATOM 1454 O O . TYR A 1 189 ? 4.763 -11.798 -10.410 1.00 92.50 189 TYR A O 1
ATOM 1462 N N . PRO A 1 190 ? 5.692 -13.846 -10.512 1.00 64.62 190 PRO A N 1
ATOM 1463 C CA . PRO A 1 190 ? 6.285 -14.909 -11.313 1.00 64.62 190 PRO A CA 1
ATOM 1464 C C . PRO A 1 190 ? 5.542 -15.018 -12.643 1.00 64.62 190 PRO A C 1
ATOM 1466 O O . PRO A 1 190 ? 4.290 -14.908 -12.632 1.00 64.62 190 PRO A O 1
#

pLDDT: mean 89.54, std 9.25, range [37.69, 98.0]